Protein AF-0000000084599182 (afdb_homodimer)

Foldseek 3Di:
DDDDWDKDKDDDDPQQGWIWMDTVPDTWIEHDCVVLVHPNGIYYPQVVLLVVLQVLLQVLLVVVCVVVVFDWPDKDKDKDWDWDADPNDIAGAEMEIEMETEGADPVCQVVSVVSSVVSLVPGPSSVVCPPRYYYHYHYHYHYDD/DDDDWDKDKDDDDPQQGWIWMDTVPDTWIEHDCVVLVHPNGIYYPQVVLLVVLQVLLQVLLVVVCVVVVFDWPDKDKDKDWDWDADPNDIAGAEMEIEMETEGADPVCQVVSVVSSVVSLVPGPSSVVCPPRYHYHYHYHYHYDD

Nearest PDB structures (foldseek):
  2onf-assembly1_B  TM=8.767E-01  e=3.712E-13  Thermoplasma acidophilum
  6mjn-assembly2_C  TM=8.641E-01  e=4.306E-11  Legionella pneumophila
  1ukk-assembly1_B  TM=8.106E-01  e=8.049E-11  Thermus thermophilus HB8
  9jxc-assembly2_C  TM=7.868E-01  e=5.957E-10  Acinetobacter baumannii
  3lus-assembly1_A  TM=7.549E-01  e=4.408E-09  Vibrio cholerae O1 biovar El Tor str. N16961

Organism: NCBI:txid1246626

Secondary structure (DSSP, 8-state):
-EEEEEEEEE--S-TT--EEEEETTEEEEE---GGGTS---SB-HHHHHHHHHHHHHHHHHHHHHHHTT--EEEEEEEEEEEEEEETTEEEEEEEEEEEEEEES-GGGHHHHHHHHHHHHHHSHHHHHHTTTSEEEE--EEEE--/-EEEEEEEEE--S-TT--EEEEETTEEEEE---GGGTS---SB-HHHHHHHHHHHHHHHHHHHHHHHTT--EEEEEEEEEEEEEEETTEEEEEEEEEEEEEEES-GGGHHHHHHHHHHHHHHSHHHHHHTTTSEEEE--EEEE--

Radius of gyration: 19.54 Å; Cα contacts (8 Å, |Δi|>4): 743; chains: 2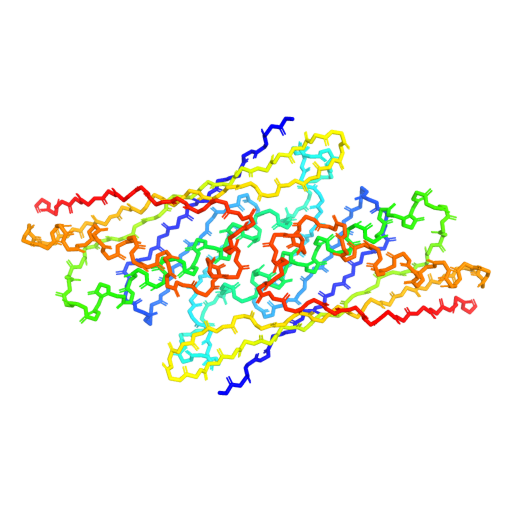; bounding box: 38×66×45 Å

Structure (mmCIF, N/CA/C/O backbone):
data_AF-0000000084599182-model_v1
#
loop_
_entity.id
_entity.type
_entity.pdbx_description
1 polymer 'Peroxiredoxin, osmotically inducible protein C'
#
loop_
_atom_site.group_PDB
_atom_site.id
_atom_site.type_symbol
_atom_site.label_atom_id
_atom_site.label_alt_id
_atom_site.label_comp_id
_atom_site.label_asym_id
_atom_site.label_entity_id
_atom_site.label_seq_id
_atom_site.pdbx_PDB_ins_code
_atom_site.Cartn_x
_atom_site.Cartn_y
_atom_site.Cartn_z
_atom_site.occupancy
_atom_site.B_iso_or_equiv
_atom_site.auth_seq_id
_atom_site.auth_comp_id
_atom_site.auth_asym_id
_atom_site.auth_atom_id
_atom_site.pdbx_PDB_model_num
ATOM 1 N N . MET A 1 1 ? 16.328 10.641 -10.844 1 93.94 1 MET A N 1
ATOM 2 C CA . MET A 1 1 ? 16.922 9.383 -10.422 1 93.94 1 MET A CA 1
ATOM 3 C C . MET A 1 1 ? 15.859 8.359 -10.062 1 93.94 1 MET A C 1
ATOM 5 O O . MET A 1 1 ? 14.797 8.719 -9.547 1 93.94 1 MET A O 1
ATOM 9 N N . VAL A 1 2 ? 16.188 7.078 -10.383 1 97.25 2 VAL A N 1
ATOM 10 C CA . VAL A 1 2 ? 15.234 6.016 -10.094 1 97.25 2 VAL A CA 1
ATOM 11 C C . VAL A 1 2 ? 15.711 5.203 -8.891 1 97.25 2 VAL A C 1
ATOM 13 O O . VAL A 1 2 ? 16.859 4.746 -8.852 1 97.25 2 VAL A O 1
ATOM 16 N N . HIS A 1 3 ? 14.844 5.078 -7.906 1 97.94 3 HIS A N 1
ATOM 17 C CA . HIS A 1 3 ? 15.109 4.254 -6.734 1 97.94 3 HIS A CA 1
ATOM 18 C C . HIS A 1 3 ? 14.383 2.914 -6.828 1 97.94 3 HIS A C 1
ATOM 20 O O . HIS A 1 3 ? 13.25 2.848 -7.309 1 97.94 3 HIS A O 1
ATOM 26 N N . HIS A 1 4 ? 15.086 1.891 -6.316 1 98.31 4 HIS A N 1
ATOM 27 C CA . HIS A 1 4 ? 14.547 0.538 -6.406 1 98.31 4 HIS A CA 1
ATOM 28 C C . HIS A 1 4 ? 14.266 -0.032 -5.02 1 98.31 4 HIS A C 1
ATOM 30 O O . HIS A 1 4 ? 15.047 0.17 -4.086 1 98.31 4 HIS A O 1
ATOM 36 N N . PHE A 1 5 ? 13.195 -0.676 -4.91 1 98.38 5 PHE A N 1
ATOM 37 C CA . PHE A 1 5 ? 12.828 -1.467 -3.74 1 98.38 5 PHE A CA 1
ATOM 38 C C . PHE A 1 5 ? 12.562 -2.916 -4.129 1 98.38 5 PHE A C 1
ATOM 40 O O . PHE A 1 5 ? 11.977 -3.186 -5.18 1 98.38 5 PHE A O 1
ATOM 47 N N . TYR A 1 6 ? 12.938 -3.795 -3.23 1 98.75 6 TYR A N 1
ATOM 48 C CA . TYR A 1 6 ? 12.82 -5.215 -3.541 1 98.75 6 TYR A CA 1
ATOM 49 C C . TYR A 1 6 ? 12.062 -5.953 -2.439 1 98.75 6 TYR A C 1
ATOM 51 O O . TYR A 1 6 ? 12.148 -5.582 -1.267 1 98.75 6 TYR A O 1
ATOM 59 N N . LEU A 1 7 ? 11.352 -6.973 -2.896 1 98.88 7 LEU A N 1
ATOM 60 C CA . LEU A 1 7 ? 10.586 -7.789 -1.966 1 98.88 7 LEU A CA 1
ATOM 61 C C . LEU A 1 7 ? 10.695 -9.266 -2.324 1 98.88 7 LEU A C 1
ATOM 63 O O . LEU A 1 7 ? 10.664 -9.633 -3.502 1 98.88 7 LEU A O 1
ATOM 67 N N . GLU A 1 8 ? 10.82 -10.086 -1.272 1 98.88 8 GLU A N 1
ATOM 68 C CA . GLU A 1 8 ? 10.719 -11.539 -1.396 1 98.88 8 GLU A CA 1
ATOM 69 C C . GLU A 1 8 ? 9.5 -12.078 -0.65 1 98.88 8 GLU A C 1
ATOM 71 O O . GLU A 1 8 ? 9.141 -11.562 0.41 1 98.88 8 GLU A O 1
ATOM 76 N N . CYS A 1 9 ? 8.977 -13.102 -1.246 1 98.81 9 CYS A N 1
ATOM 77 C CA . CYS A 1 9 ? 7.777 -13.695 -0.662 1 98.81 9 CYS A CA 1
ATOM 78 C C . CYS A 1 9 ? 7.734 -15.195 -0.906 1 98.81 9 CYS A C 1
ATOM 80 O O . CYS A 1 9 ? 8.211 -15.68 -1.936 1 98.81 9 CYS A O 1
ATOM 82 N N . SER A 1 10 ? 7.203 -15.883 0.064 1 98.69 10 SER A N 1
ATOM 83 C CA . SER A 1 10 ? 6.871 -17.297 -0.097 1 98.69 10 SER A CA 1
ATOM 84 C C . SER A 1 10 ? 5.406 -17.562 0.242 1 98.69 10 SER A C 1
ATOM 86 O O . SER A 1 10 ? 4.875 -17 1.203 1 98.69 10 SER A O 1
ATOM 88 N N . TRP A 1 11 ? 4.793 -18.391 -0.532 1 97.62 11 TRP A N 1
ATOM 89 C CA . TRP A 1 11 ? 3.387 -18.75 -0.39 1 97.62 11 TRP A CA 1
ATOM 90 C C . TRP A 1 11 ? 3.127 -20.141 -0.961 1 97.62 11 TRP A C 1
ATOM 92 O O . TRP A 1 11 ? 2.758 -20.281 -2.129 1 97.62 11 TRP A O 1
ATOM 102 N N . ASN A 1 12 ? 3.035 -21.094 -0.238 1 90.88 12 ASN A N 1
ATOM 103 C CA . ASN A 1 12 ? 3.02 -22.438 -0.8 1 90.88 12 ASN A CA 1
ATOM 104 C C . ASN A 1 12 ? 1.615 -23.031 -0.791 1 90.88 12 ASN A C 1
ATOM 106 O O . ASN A 1 12 ? 1.362 -24.047 -1.441 1 90.88 12 ASN A O 1
ATOM 110 N N . GLY A 1 13 ? 0.734 -22.359 -0.153 1 93.88 13 GLY A N 1
ATOM 111 C CA . GLY A 1 13 ? -0.612 -22.906 -0.101 1 93.88 13 GLY A CA 1
ATOM 112 C C . GLY A 1 13 ? -1.562 -22.25 -1.081 1 93.88 13 GLY A C 1
ATOM 113 O O . GLY A 1 13 ? -1.128 -21.641 -2.061 1 93.88 13 GLY A O 1
ATOM 114 N N . GLY A 1 14 ? -2.861 -22.562 -1.011 1 95.75 14 GLY A N 1
ATOM 115 C CA . GLY A 1 14 ? -3.918 -21.938 -1.801 1 95.75 14 GLY A CA 1
ATOM 116 C C . GLY A 1 14 ? -4.395 -20.625 -1.231 1 95.75 14 GLY A C 1
ATOM 117 O O . GLY A 1 14 ? -3.621 -19.891 -0.601 1 95.75 14 GLY A O 1
ATOM 118 N N . ARG A 1 15 ? -5.562 -20.312 -1.52 1 95.44 15 ARG A N 1
ATOM 119 C CA . ARG A 1 15 ? -6.164 -19.047 -1.124 1 95.44 15 ARG A CA 1
ATOM 120 C C . ARG A 1 15 ? -6.105 -18.859 0.388 1 95.44 15 ARG A C 1
ATOM 122 O O . ARG A 1 15 ? -5.695 -17.797 0.873 1 95.44 15 ARG A O 1
ATOM 129 N N . ASN A 1 16 ? -6.461 -19.953 1.122 1 96.38 16 ASN A N 1
ATOM 130 C CA . ASN A 1 16 ? -6.621 -19.844 2.568 1 96.38 16 ASN A CA 1
ATOM 131 C C . ASN A 1 16 ? -5.355 -20.281 3.307 1 96.38 16 ASN A C 1
ATOM 133 O O . ASN A 1 16 ? -5.434 -20.984 4.312 1 96.38 16 ASN A O 1
ATOM 137 N N . SER A 1 17 ? -4.25 -19.875 2.828 1 97.5 17 SER A N 1
ATOM 138 C CA . SER A 1 17 ? -2.951 -20.156 3.434 1 97.5 17 SER A CA 1
ATOM 139 C C . SER A 1 17 ? -2.312 -18.891 4 1 97.5 17 SER A C 1
ATOM 141 O O . SER A 1 17 ? -2.992 -17.891 4.199 1 97.5 17 SER A O 1
ATOM 143 N N . THR A 1 18 ? -1.071 -19.125 4.457 1 98.19 18 THR A N 1
ATOM 144 C CA . THR A 1 18 ? -0.237 -18.016 4.918 1 98.19 18 THR A CA 1
ATOM 145 C C . THR A 1 18 ? 1.071 -17.969 4.133 1 98.19 18 THR A C 1
ATOM 147 O O . THR A 1 18 ? 1.46 -18.953 3.496 1 98.19 18 THR A O 1
ATOM 150 N N . GLY A 1 19 ? 1.62 -16.859 4.066 1 98.38 19 GLY A N 1
ATOM 151 C CA . GLY A 1 19 ? 2.939 -16.641 3.498 1 98.38 19 GLY A CA 1
ATOM 152 C C . GLY A 1 19 ? 3.785 -15.672 4.309 1 98.38 19 GLY A C 1
ATOM 153 O O . GLY A 1 19 ? 3.41 -15.297 5.422 1 98.38 19 GLY A O 1
ATOM 154 N N . VAL A 1 20 ? 4.949 -15.398 3.783 1 98.69 20 VAL A N 1
ATOM 155 C CA . VAL A 1 20 ? 5.836 -14.438 4.426 1 98.69 20 VAL A CA 1
ATOM 156 C C . VAL A 1 20 ? 6.402 -13.484 3.377 1 98.69 20 VAL A C 1
ATOM 158 O O . VAL A 1 20 ? 6.707 -13.891 2.254 1 98.69 20 VAL A O 1
ATOM 161 N N . ILE A 1 21 ? 6.492 -12.258 3.779 1 98.69 21 ILE A N 1
ATOM 162 C CA . ILE A 1 21 ? 7.16 -11.297 2.908 1 98.69 21 ILE A CA 1
ATOM 163 C C . ILE A 1 21 ? 8.297 -10.617 3.666 1 98.69 21 ILE A C 1
ATOM 165 O O . ILE A 1 21 ? 8.273 -10.531 4.895 1 98.69 21 ILE A O 1
ATOM 169 N N . LYS A 1 22 ? 9.266 -10.211 2.92 1 98.62 22 LYS A N 1
ATOM 170 C CA . LYS A 1 22 ? 10.375 -9.398 3.398 1 98.62 22 LYS A CA 1
ATOM 171 C C . LYS A 1 22 ? 10.719 -8.289 2.404 1 98.62 22 LYS A C 1
ATOM 173 O O . LYS A 1 22 ? 10.969 -8.555 1.229 1 98.62 22 LYS A O 1
ATOM 178 N N . THR A 1 23 ? 10.664 -7.098 2.855 1 98 23 THR A N 1
ATOM 179 C CA . THR A 1 23 ? 11.062 -5.922 2.09 1 98 23 THR A CA 1
ATOM 180 C C . THR A 1 23 ? 11.594 -4.828 3.016 1 98 23 THR A C 1
ATOM 182 O O . THR A 1 23 ? 10.836 -4.238 3.785 1 98 23 THR A O 1
ATOM 185 N N . GLY A 1 24 ? 12.859 -4.574 2.93 1 95.62 24 GLY A N 1
ATOM 186 C CA . GLY A 1 24 ? 13.469 -3.643 3.863 1 95.62 24 GLY A CA 1
ATOM 187 C C . GLY A 1 24 ? 13.188 -3.98 5.316 1 95.62 24 GLY A C 1
ATOM 188 O O . GLY A 1 24 ? 13.469 -5.094 5.766 1 95.62 24 GLY A O 1
ATOM 189 N N . ALA A 1 25 ? 12.523 -3.092 5.996 1 94.31 25 ALA A N 1
ATOM 190 C CA . ALA A 1 25 ? 12.25 -3.268 7.422 1 94.31 25 ALA A CA 1
ATOM 191 C C . ALA A 1 25 ? 10.906 -3.953 7.641 1 94.31 25 ALA A C 1
ATOM 193 O O . ALA A 1 25 ? 10.531 -4.25 8.781 1 94.31 25 ALA A O 1
ATOM 194 N N . LEU A 1 26 ? 10.227 -4.207 6.605 1 96.12 26 LEU A N 1
ATOM 195 C CA . LEU A 1 26 ? 8.93 -4.867 6.695 1 96.12 26 LEU A CA 1
ATOM 196 C C . LEU A 1 26 ? 9.07 -6.371 6.465 1 96.12 26 LEU A C 1
ATOM 198 O O . LEU A 1 26 ? 9.312 -6.812 5.34 1 96.12 26 LEU A O 1
ATOM 202 N N . GLU A 1 27 ? 9.023 -7.129 7.504 1 97.06 27 GLU A N 1
ATOM 203 C CA . GLU A 1 27 ? 8.977 -8.586 7.508 1 97.06 27 GLU A CA 1
ATOM 204 C C . GLU A 1 27 ? 7.742 -9.102 8.242 1 97.06 27 GLU A C 1
ATOM 206 O O . GLU A 1 27 ? 7.523 -8.758 9.406 1 97.06 27 GLU A O 1
ATOM 211 N N . SER A 1 28 ? 6.969 -9.883 7.586 1 97.69 28 SER A N 1
ATOM 212 C CA . SER A 1 28 ? 5.703 -10.234 8.219 1 97.69 28 SER A CA 1
ATOM 213 C C . SER A 1 28 ? 5.113 -11.508 7.617 1 97.69 28 SER A C 1
ATOM 215 O O . SER A 1 28 ? 5.332 -11.797 6.441 1 97.69 28 SER A O 1
ATOM 217 N N . THR A 1 29 ? 4.418 -12.211 8.477 1 98.5 29 THR A N 1
ATOM 218 C CA . THR A 1 29 ? 3.441 -13.164 7.973 1 98.5 29 THR A CA 1
ATOM 219 C C . THR A 1 29 ? 2.289 -12.453 7.277 1 98.5 29 THR A C 1
ATOM 221 O O . THR A 1 29 ? 1.861 -11.383 7.715 1 98.5 29 THR A O 1
ATOM 224 N N . ILE A 1 30 ? 1.786 -13.062 6.207 1 98.5 30 ILE A N 1
ATOM 225 C CA . ILE A 1 30 ? 0.681 -12.453 5.473 1 98.5 30 ILE A CA 1
ATOM 226 C C . ILE A 1 30 ? -0.409 -13.5 5.23 1 98.5 30 ILE A C 1
ATOM 228 O O . ILE A 1 30 ? -0.121 -14.688 5.113 1 98.5 30 ILE A O 1
ATOM 232 N N . SER A 1 31 ? -1.606 -13.047 5.113 1 98.5 31 SER A N 1
ATOM 233 C CA . SER A 1 31 ? -2.766 -13.859 4.758 1 98.5 31 SER A CA 1
ATOM 234 C C . SER A 1 31 ? -3.953 -12.984 4.367 1 98.5 31 SER A C 1
ATOM 236 O O . SER A 1 31 ? -3.904 -11.766 4.512 1 98.5 31 SER A O 1
ATOM 238 N N . ILE A 1 32 ? -4.996 -13.602 3.891 1 97.81 32 ILE A N 1
ATOM 239 C CA . ILE A 1 32 ? -6.273 -12.93 3.697 1 97.81 32 ILE A CA 1
ATOM 240 C C . ILE A 1 32 ? -6.891 -12.594 5.051 1 97.81 32 ILE A C 1
ATOM 242 O O . ILE A 1 32 ? -6.887 -13.43 5.965 1 97.81 32 ILE A O 1
ATOM 246 N N . PRO A 1 33 ? -7.348 -11.367 5.191 1 96.75 33 PRO A N 1
ATOM 247 C CA . PRO A 1 33 ? -7.902 -11.008 6.5 1 96.75 33 PRO A CA 1
ATOM 248 C C . PRO A 1 33 ? -9.141 -11.828 6.859 1 96.75 33 PRO A C 1
ATOM 250 O O . PRO A 1 33 ? -9.883 -12.25 5.969 1 96.75 33 PRO A O 1
ATOM 253 N N . ARG A 1 34 ? -9.422 -11.938 8.133 1 95.62 34 ARG A N 1
ATOM 254 C CA . ARG A 1 34 ? -10.57 -12.695 8.625 1 95.62 34 ARG A CA 1
ATOM 255 C C . ARG A 1 34 ? -11.875 -12.117 8.094 1 95.62 34 ARG A C 1
ATOM 257 O O . ARG A 1 34 ? -12.797 -12.867 7.746 1 95.62 34 ARG A O 1
ATOM 264 N N . GLU A 1 35 ? -11.938 -10.812 8.039 1 91.06 35 GLU A N 1
ATOM 265 C CA . GLU A 1 35 ? -13.117 -10.102 7.547 1 91.06 35 GLU A CA 1
ATOM 266 C C . GLU A 1 35 ? -13.469 -10.531 6.125 1 91.06 35 GLU A C 1
ATOM 268 O O . GLU A 1 35 ? -14.617 -10.406 5.699 1 91.06 35 GLU A O 1
ATOM 273 N N . MET A 1 36 ? -12.508 -11.039 5.445 1 94.12 36 MET A N 1
ATOM 274 C CA . MET A 1 36 ? -12.695 -11.43 4.051 1 94.12 36 MET A CA 1
ATOM 275 C C . MET A 1 36 ? -12.555 -12.938 3.887 1 94.12 36 MET A C 1
ATOM 277 O O . MET A 1 36 ? -12.094 -13.414 2.85 1 94.12 36 MET A O 1
ATOM 281 N N . ASN A 1 37 ? -12.773 -13.602 4.945 1 93.88 37 ASN A N 1
ATOM 282 C CA . ASN A 1 37 ? -12.891 -15.055 5.016 1 93.88 37 ASN A CA 1
ATOM 283 C C . ASN A 1 37 ? -11.531 -15.734 4.816 1 93.88 37 ASN A C 1
ATOM 285 O O . ASN A 1 37 ? -11.445 -16.781 4.176 1 93.88 37 ASN A O 1
ATOM 289 N N . GLY A 1 38 ? -10.5 -15.078 5.293 1 95.88 38 GLY A N 1
ATOM 290 C CA . GLY A 1 38 ? -9.18 -15.688 5.301 1 95.88 38 GLY A CA 1
ATOM 291 C C . GLY A 1 38 ? -8.711 -16.078 6.691 1 95.88 38 GLY A C 1
ATOM 292 O O . GLY A 1 38 ? -9.438 -15.898 7.668 1 95.88 38 GLY A O 1
ATOM 293 N N . PRO A 1 39 ? -7.469 -16.625 6.809 1 96.94 39 PRO A N 1
ATOM 294 C CA . PRO A 1 39 ? -6.906 -17.047 8.094 1 96.94 39 PRO A CA 1
ATOM 295 C C . PRO A 1 39 ? -6.703 -15.891 9.062 1 96.94 39 PRO A C 1
ATOM 297 O O . PRO A 1 39 ? -6.738 -16.094 10.281 1 96.94 39 PRO A O 1
ATOM 300 N N . GLY A 1 40 ? -6.418 -14.742 8.594 1 97.12 40 GLY A N 1
ATOM 301 C CA . GLY A 1 40 ? -6.25 -13.57 9.438 1 97.12 40 GLY A CA 1
ATOM 302 C C . GLY A 1 40 ? -4.926 -13.555 10.18 1 97.12 40 GLY A C 1
ATOM 303 O O . GLY A 1 40 ? -4.77 -12.836 11.164 1 97.12 40 GLY A O 1
ATOM 304 N N . GLN A 1 41 ? -3.998 -14.383 9.719 1 97.31 41 GLN A N 1
ATOM 305 C CA . GLN A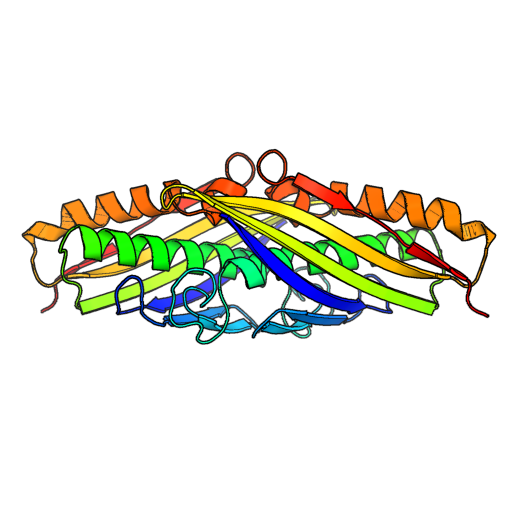 1 41 ? -2.676 -14.398 10.336 1 97.31 41 GLN A CA 1
ATOM 306 C C . GLN A 1 41 ? -1.764 -13.344 9.711 1 97.31 41 GLN A C 1
ATOM 308 O O . GLN A 1 41 ? -1.648 -13.266 8.484 1 97.31 41 GLN A O 1
ATOM 313 N N . GLY A 1 42 ? -1.115 -12.57 10.578 1 97.69 42 GLY A N 1
ATOM 314 C CA . GLY A 1 42 ? -0.218 -11.539 10.086 1 97.69 42 GLY A CA 1
ATOM 315 C C . GLY A 1 42 ? -0.944 -10.367 9.453 1 97.69 42 GLY A C 1
ATOM 316 O O . GLY A 1 42 ? -2.082 -10.062 9.812 1 97.69 42 GLY A O 1
ATOM 317 N N . THR A 1 43 ? -0.267 -9.641 8.617 1 98.25 43 THR A N 1
ATOM 318 C CA . THR A 1 43 ? -0.87 -8.508 7.93 1 98.25 43 THR A CA 1
ATOM 319 C C . THR A 1 43 ? -1.413 -8.922 6.566 1 98.25 43 THR A C 1
ATOM 321 O O . THR A 1 43 ? -1.453 -10.109 6.246 1 98.25 43 THR A O 1
ATOM 324 N N . ASN A 1 44 ? -1.916 -8 5.82 1 98.44 44 ASN A N 1
ATOM 325 C CA . ASN A 1 44 ? -2.586 -8.266 4.551 1 98.44 44 ASN A CA 1
ATOM 326 C C . ASN A 1 44 ? -2.482 -7.074 3.602 1 98.44 44 ASN A C 1
ATOM 328 O O . ASN A 1 44 ? -1.996 -6.008 3.988 1 98.44 44 ASN A O 1
ATOM 332 N N . PRO A 1 45 ? -2.865 -7.258 2.336 1 98.56 45 PRO A N 1
ATOM 333 C CA . PRO A 1 45 ? -2.713 -6.191 1.341 1 98.56 45 PRO A CA 1
ATOM 334 C C . PRO A 1 45 ? -3.453 -4.914 1.729 1 98.56 45 PRO A C 1
ATOM 336 O O . PRO A 1 45 ? -2.967 -3.811 1.463 1 98.56 45 PRO A O 1
ATOM 339 N N . ASP A 1 46 ? -4.633 -4.988 2.338 1 98.62 46 ASP A N 1
ATOM 340 C CA . ASP A 1 46 ? -5.469 -3.844 2.678 1 98.62 46 ASP A CA 1
ATOM 341 C C . ASP A 1 46 ? -4.793 -2.959 3.723 1 98.62 46 ASP A C 1
ATOM 343 O O . ASP A 1 46 ?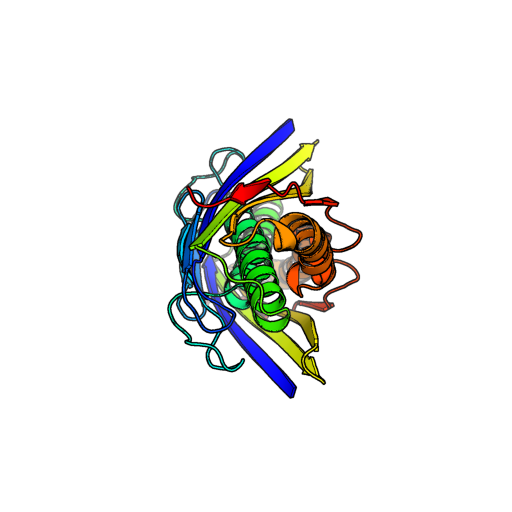 -4.699 -1.742 3.547 1 98.62 46 ASP A O 1
ATOM 347 N N . GLU A 1 47 ? -4.293 -3.643 4.742 1 98.62 47 GLU A N 1
ATOM 348 C CA . GLU A 1 47 ? -3.561 -2.938 5.789 1 98.62 47 GLU A CA 1
ATOM 349 C C . GLU A 1 47 ? -2.316 -2.256 5.227 1 98.62 47 GLU A C 1
ATOM 351 O O . GLU A 1 47 ? -2.027 -1.106 5.566 1 98.62 47 GLU A O 1
ATOM 356 N N . MET A 1 48 ? -1.643 -2.932 4.344 1 98.81 48 MET A N 1
ATOM 357 C CA . MET A 1 48 ? -0.387 -2.396 3.824 1 98.81 48 MET A CA 1
ATOM 358 C C . MET A 1 48 ? -0.644 -1.233 2.873 1 98.81 48 MET A C 1
ATOM 360 O O . MET A 1 48 ? 0.094 -0.247 2.877 1 98.81 48 MET A O 1
ATOM 364 N N . LEU A 1 49 ? -1.699 -1.299 2.023 1 98.88 49 LEU A N 1
ATOM 365 C CA . LEU A 1 49 ? -2.01 -0.165 1.161 1 98.88 49 LEU A CA 1
ATOM 366 C C . LEU A 1 49 ? -2.457 1.038 1.984 1 98.88 49 LEU A C 1
ATOM 368 O O . LEU A 1 49 ? -2.037 2.166 1.721 1 98.88 49 LEU A O 1
ATOM 372 N N . LEU A 1 50 ? -3.326 0.783 2.982 1 98.88 50 LEU A N 1
ATOM 373 C CA . LEU A 1 50 ? -3.734 1.856 3.883 1 98.88 50 LEU A CA 1
ATOM 374 C C . LEU A 1 50 ? -2.527 2.459 4.594 1 98.88 50 LEU A C 1
ATOM 376 O O . LEU A 1 50 ? -2.424 3.682 4.723 1 98.88 50 LEU A O 1
ATOM 380 N N . GLY A 1 51 ? -1.613 1.621 5.043 1 98.81 51 GLY A N 1
ATOM 381 C CA . GLY A 1 51 ? -0.381 2.088 5.656 1 98.81 51 GLY A CA 1
ATOM 382 C C . GLY A 1 51 ? 0.452 2.961 4.738 1 98.81 51 GLY A C 1
ATOM 383 O O . GLY A 1 51 ? 0.963 4 5.156 1 98.81 51 GLY A O 1
ATOM 384 N N . ALA A 1 52 ? 0.607 2.5 3.52 1 98.88 52 ALA A N 1
ATOM 385 C CA . ALA A 1 52 ? 1.366 3.26 2.531 1 98.88 52 ALA A CA 1
ATOM 386 C C . ALA A 1 52 ? 0.751 4.641 2.309 1 98.88 52 ALA A C 1
ATOM 388 O O . ALA A 1 52 ? 1.453 5.652 2.35 1 98.88 52 ALA A O 1
ATOM 389 N N . ALA A 1 53 ? -0.578 4.684 2.152 1 98.88 53 ALA A N 1
ATOM 390 C CA . ALA A 1 53 ? -1.29 5.93 1.866 1 98.88 53 ALA A CA 1
ATOM 391 C C . ALA A 1 53 ? -1.214 6.887 3.049 1 98.88 53 ALA A C 1
ATOM 393 O O . ALA A 1 53 ? -0.931 8.078 2.875 1 98.88 53 ALA A O 1
ATOM 394 N N . ALA A 1 54 ? -1.441 6.363 4.207 1 98.88 54 ALA A N 1
ATOM 395 C CA . ALA A 1 54 ? -1.438 7.188 5.414 1 98.88 54 ALA A CA 1
ATOM 396 C C . ALA A 1 54 ? -0.05 7.762 5.68 1 98.88 54 ALA A C 1
ATOM 398 O O . ALA A 1 54 ? 0.089 8.953 5.984 1 98.88 54 ALA A O 1
ATOM 399 N N . THR A 1 55 ? 0.947 6.945 5.574 1 98.75 55 THR A N 1
ATOM 400 C CA . THR A 1 55 ? 2.318 7.371 5.828 1 98.75 55 THR A CA 1
ATOM 401 C C . THR A 1 55 ? 2.758 8.422 4.809 1 98.75 55 THR A C 1
ATOM 403 O O . THR A 1 55 ? 3.377 9.422 5.168 1 98.75 55 THR A O 1
ATOM 406 N N . CYS A 1 56 ? 2.467 8.141 3.586 1 98.69 56 CYS A N 1
ATOM 407 C CA . CYS A 1 56 ? 2.814 9.102 2.543 1 98.69 56 CYS A CA 1
ATOM 408 C C . CYS A 1 56 ? 2.145 10.445 2.793 1 98.69 56 CYS A C 1
ATOM 410 O O . CYS A 1 56 ? 2.783 11.492 2.672 1 98.69 56 CYS A O 1
ATOM 412 N N . PHE A 1 57 ? 0.873 10.414 3.129 1 98.81 57 PHE A N 1
ATOM 413 C CA . PHE A 1 57 ? 0.095 11.617 3.398 1 98.81 57 PHE A CA 1
ATOM 414 C C . PHE A 1 57 ? 0.688 12.391 4.57 1 98.81 57 PHE A C 1
ATOM 416 O O . PHE A 1 57 ? 0.955 13.594 4.453 1 98.81 57 PHE A O 1
ATOM 423 N N . VAL A 1 58 ? 0.951 11.727 5.664 1 98.81 58 VAL A N 1
ATOM 424 C CA . VAL A 1 58 ? 1.344 12.43 6.883 1 98.81 58 VAL A CA 1
ATOM 425 C C . VAL A 1 58 ? 2.734 13.031 6.707 1 98.81 58 VAL A C 1
ATOM 427 O O . VAL A 1 58 ? 3.004 14.141 7.184 1 98.81 58 VAL A O 1
ATOM 430 N N . ILE A 1 59 ? 3.596 12.336 6.008 1 98.5 59 ILE A N 1
ATOM 431 C CA . ILE A 1 59 ? 4.934 12.852 5.738 1 98.5 59 ILE A CA 1
ATOM 432 C C . ILE A 1 59 ? 4.844 14.094 4.855 1 98.5 59 ILE A C 1
ATOM 434 O O . ILE A 1 59 ? 5.484 15.102 5.133 1 98.5 59 ILE A O 1
ATOM 438 N N . THR A 1 60 ? 4.062 13.984 3.785 1 98.25 60 THR A N 1
ATOM 439 C CA . THR A 1 60 ? 3.898 15.109 2.869 1 98.25 60 THR A CA 1
ATOM 440 C C . THR A 1 60 ? 3.305 16.312 3.592 1 98.25 60 THR A C 1
ATOM 442 O O . THR A 1 60 ? 3.779 17.438 3.43 1 98.25 60 THR A O 1
ATOM 445 N N . TYR A 1 61 ? 2.289 16.031 4.406 1 98.69 61 TYR A N 1
ATOM 446 C CA . TYR A 1 61 ? 1.646 17.094 5.172 1 98.69 61 TYR A CA 1
ATOM 447 C C . TYR A 1 61 ? 2.639 17.766 6.113 1 98.69 61 TYR A C 1
ATOM 449 O O . TYR A 1 61 ? 2.777 18.984 6.113 1 98.69 61 TYR A O 1
ATOM 457 N N . ALA A 1 62 ? 3.387 16.984 6.832 1 98.38 62 ALA A N 1
ATOM 458 C CA . ALA A 1 62 ? 4.379 17.5 7.773 1 98.38 62 ALA A CA 1
ATOM 459 C C . ALA A 1 62 ? 5.445 18.312 7.051 1 98.38 62 ALA A C 1
ATOM 461 O O . ALA A 1 62 ? 5.844 19.391 7.523 1 98.38 62 ALA A O 1
ATOM 462 N N . ALA A 1 63 ? 5.871 17.828 5.965 1 97.56 63 ALA A N 1
ATOM 463 C CA . ALA A 1 63 ? 6.898 18.516 5.18 1 97.56 63 ALA A CA 1
ATOM 464 C C . ALA A 1 63 ? 6.395 19.859 4.68 1 97.56 63 ALA A C 1
ATOM 466 O O . ALA A 1 63 ? 7.129 20.859 4.699 1 97.56 63 ALA A O 1
ATOM 467 N N . MET A 1 64 ? 5.199 19.906 4.203 1 98.19 64 MET A N 1
ATOM 468 C CA . MET A 1 64 ? 4.637 21.141 3.656 1 98.19 64 MET A CA 1
ATOM 469 C C . MET A 1 64 ? 4.406 22.172 4.758 1 98.19 64 MET A C 1
ATOM 471 O O . MET A 1 64 ? 4.633 23.359 4.555 1 98.19 64 MET A O 1
ATOM 475 N N . LEU A 1 65 ? 3.934 21.719 5.914 1 98.25 65 LEU A N 1
ATOM 476 C CA . LEU A 1 65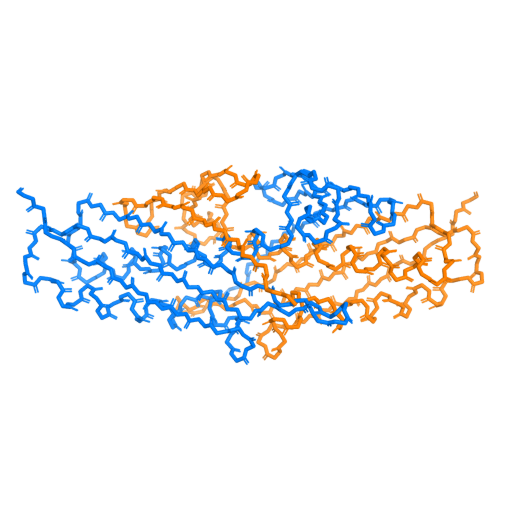 ? 3.807 22.625 7.051 1 98.25 65 LEU A CA 1
ATOM 477 C C . LEU A 1 65 ? 5.16 23.219 7.422 1 98.25 65 LEU A C 1
ATOM 479 O O . LEU A 1 65 ? 5.262 24.422 7.652 1 98.25 65 LEU A O 1
ATOM 483 N N . GLU A 1 66 ? 6.141 22.391 7.441 1 97.62 66 GLU A N 1
ATOM 484 C CA . GLU A 1 66 ? 7.496 22.828 7.758 1 97.62 66 GLU A CA 1
ATOM 485 C C . GLU A 1 66 ? 7.984 23.875 6.754 1 97.62 66 GLU A C 1
ATOM 487 O O . GLU A 1 66 ? 8.531 24.906 7.141 1 97.62 66 GLU A O 1
ATOM 492 N N . ARG A 1 67 ? 7.801 23.594 5.543 1 97.12 67 ARG A N 1
ATOM 493 C CA . ARG A 1 67 ? 8.227 24.5 4.48 1 97.12 67 ARG A CA 1
ATOM 494 C C . ARG A 1 67 ? 7.496 25.844 4.57 1 97.12 67 ARG A C 1
ATOM 496 O O . ARG A 1 67 ? 8.062 26.891 4.246 1 97.12 67 ARG A O 1
ATOM 503 N N . ALA A 1 68 ? 6.273 25.797 5.023 1 97.56 68 ALA A N 1
ATOM 504 C CA . ALA A 1 68 ? 5.438 26.984 5.152 1 97.56 68 ALA A CA 1
ATOM 505 C C . ALA A 1 68 ? 5.715 27.703 6.465 1 97.56 68 ALA A C 1
ATOM 507 O O . ALA A 1 68 ? 5.074 28.719 6.773 1 97.56 68 ALA A O 1
ATOM 508 N N . ASN A 1 69 ? 6.617 27.141 7.285 1 97.38 69 ASN A N 1
ATOM 509 C CA . ASN A 1 69 ? 6.98 27.703 8.586 1 97.38 69 ASN A CA 1
ATOM 510 C C . ASN A 1 69 ? 5.781 27.75 9.531 1 97.38 69 ASN A C 1
ATOM 512 O O . ASN A 1 69 ? 5.574 28.734 10.234 1 97.38 69 ASN A O 1
ATOM 516 N N . ILE A 1 70 ? 4.98 26.781 9.383 1 97.38 70 ILE A N 1
ATOM 517 C CA . ILE A 1 70 ? 3.877 26.609 10.328 1 97.38 70 ILE A CA 1
ATOM 518 C C . ILE A 1 70 ? 4.305 25.703 11.469 1 97.38 70 ILE A C 1
ATOM 520 O O . ILE A 1 70 ? 4.555 24.516 11.266 1 97.38 70 ILE A O 1
ATOM 524 N N . GLU A 1 71 ? 4.383 26.234 12.68 1 94.75 71 GLU A N 1
ATOM 525 C CA . GLU A 1 71 ? 4.844 25.484 13.844 1 94.75 71 GLU A CA 1
ATOM 526 C C . GLU A 1 71 ? 3.709 24.672 14.469 1 94.75 71 GLU A C 1
ATOM 528 O O . GLU A 1 71 ? 2.67 25.234 14.828 1 94.75 71 GLU A O 1
ATOM 533 N N . LYS A 1 72 ? 3.934 23.375 14.578 1 95.25 72 LYS A N 1
ATOM 534 C CA . LYS A 1 72 ? 2.934 22.516 15.195 1 95.25 72 LYS A CA 1
ATOM 535 C C . LYS A 1 72 ? 3.469 21.891 16.484 1 95.25 72 LYS A C 1
ATOM 537 O O . LYS A 1 72 ? 4.668 21.641 16.609 1 95.25 72 LYS A O 1
ATOM 542 N N . VAL A 1 73 ? 2.533 21.688 17.375 1 96 73 VAL A N 1
ATOM 543 C CA . VAL A 1 73 ? 2.818 21.031 18.641 1 96 73 VAL A CA 1
ATOM 544 C C . VAL A 1 73 ? 2.707 19.516 18.469 1 96 73 VAL A C 1
ATOM 546 O O . VAL A 1 73 ? 3.486 18.766 19.047 1 96 73 VAL A O 1
ATOM 549 N N . SER A 1 74 ? 1.729 19.156 17.672 1 97.5 74 SER A N 1
ATOM 550 C CA . SER A 1 74 ? 1.492 17.734 17.453 1 97.5 74 SER A CA 1
ATOM 551 C C . SER A 1 74 ? 0.76 17.5 16.125 1 97.5 74 SER A C 1
ATOM 553 O O . SER A 1 74 ? 0.085 18.406 15.617 1 97.5 74 SER A O 1
ATOM 555 N N . LEU A 1 75 ? 0.998 16.422 15.625 1 98.44 75 LEU A N 1
ATOM 556 C CA . LEU A 1 75 ? 0.298 15.93 14.445 1 98.44 75 LEU A CA 1
ATOM 557 C C . LEU A 1 75 ? -0.02 14.445 14.57 1 98.44 75 LEU A C 1
ATOM 559 O O . LEU A 1 75 ? 0.886 13.625 14.711 1 98.44 75 LEU A O 1
ATOM 563 N N . THR A 1 76 ? -1.289 14.117 14.539 1 98.81 76 THR A N 1
ATOM 564 C CA . THR A 1 76 ? -1.764 12.734 14.516 1 98.81 76 THR A CA 1
ATOM 565 C C . THR A 1 76 ? -2.676 12.5 13.312 1 98.81 76 THR A C 1
ATOM 567 O O . THR A 1 76 ? -3.139 13.445 12.68 1 98.81 76 THR A O 1
ATOM 570 N N . LEU A 1 77 ? -2.865 11.266 13 1 98.88 77 LEU A N 1
ATOM 571 C CA . LEU A 1 77 ? -3.668 10.898 11.844 1 98.88 77 LEU A CA 1
ATOM 572 C C . LEU A 1 77 ? -4.48 9.633 12.117 1 98.88 77 LEU A C 1
ATOM 574 O O . LEU A 1 77 ? -3.951 8.656 12.656 1 98.88 77 LEU A O 1
ATOM 578 N N . SER A 1 78 ? -5.727 9.703 11.883 1 98.88 78 SER A N 1
ATOM 579 C CA . SER A 1 78 ? -6.578 8.531 11.719 1 98.88 78 SER A CA 1
ATOM 580 C C . SER A 1 78 ? -7.02 8.359 10.273 1 98.88 78 SER A C 1
ATOM 582 O O . SER A 1 78 ? -7.402 9.328 9.609 1 98.88 78 SER A O 1
ATOM 584 N N . SER A 1 79 ? -6.871 7.152 9.789 1 98.94 79 SER A N 1
ATOM 585 C CA . SER A 1 79 ? -7.305 6.875 8.422 1 98.94 79 SER A CA 1
ATOM 586 C C . SER A 1 79 ? -8.203 5.645 8.367 1 98.94 79 SER A C 1
ATOM 588 O O . SER A 1 79 ? -8.133 4.773 9.234 1 98.94 79 SER A O 1
ATOM 590 N N . GLU A 1 80 ? -9.039 5.664 7.379 1 98.88 80 GLU A N 1
ATOM 591 C CA . GLU A 1 80 ? -9.984 4.578 7.125 1 98.88 80 GLU A CA 1
ATOM 592 C C . GLU A 1 80 ? -9.961 4.16 5.656 1 98.88 80 GLU A C 1
ATOM 594 O O . GLU A 1 80 ? -9.891 5.008 4.766 1 98.88 80 GLU A O 1
ATOM 599 N N . ALA A 1 81 ? -9.984 2.859 5.422 1 98.81 81 ALA 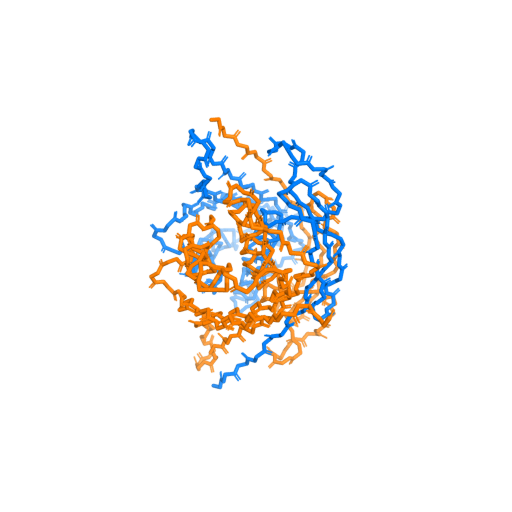A N 1
ATOM 600 C CA . ALA A 1 81 ? -10.133 2.309 4.078 1 98.81 81 ALA A CA 1
ATOM 601 C C . ALA A 1 81 ? -11.453 1.553 3.936 1 98.81 81 ALA A C 1
ATOM 603 O O . ALA A 1 81 ? -11.891 0.882 4.871 1 98.81 81 ALA A O 1
ATOM 604 N N . LYS A 1 82 ? -12.086 1.699 2.873 1 98.75 82 LYS A N 1
ATOM 605 C CA . LYS A 1 82 ? -13.297 0.959 2.52 1 98.75 82 LYS A CA 1
ATOM 606 C C . LYS A 1 82 ? -13.047 0.035 1.33 1 98.75 82 LYS A C 1
ATOM 608 O O . LYS A 1 82 ? -12.672 0.492 0.249 1 98.75 82 LYS A O 1
ATOM 613 N N . VAL A 1 83 ? -13.273 -1.23 1.52 1 98.62 83 VAL A N 1
ATOM 614 C CA . VAL A 1 83 ? -13.125 -2.242 0.479 1 98.62 83 VAL A CA 1
ATOM 615 C C . VAL A 1 83 ? -14.469 -2.92 0.225 1 98.62 83 VAL A C 1
ATOM 617 O O . VAL A 1 83 ? -15.062 -3.5 1.139 1 98.62 83 VAL A O 1
ATOM 620 N N . ASP A 1 84 ? -14.875 -2.797 -1.024 1 98 84 ASP A N 1
ATOM 621 C CA . ASP A 1 84 ? -16.156 -3.393 -1.421 1 98 84 ASP A CA 1
ATOM 622 C C . ASP A 1 84 ? -15.953 -4.816 -1.938 1 98 84 ASP A C 1
ATOM 624 O O . ASP A 1 84 ? -15.078 -5.066 -2.766 1 98 84 ASP A O 1
ATOM 628 N N . VAL A 1 85 ? -16.719 -5.746 -1.383 1 95.25 85 VAL A N 1
ATOM 629 C CA . VAL A 1 85 ? -16.734 -7.117 -1.881 1 95.25 85 VAL A CA 1
ATOM 630 C C . VAL A 1 85 ? -18.125 -7.473 -2.391 1 95.25 85 VAL A C 1
ATOM 632 O O . VAL A 1 85 ? -19.062 -7.59 -1.604 1 95.25 85 VAL A O 1
ATOM 635 N N . THR A 1 86 ? -18.266 -7.504 -3.67 1 93.62 86 THR A N 1
ATOM 636 C CA . THR A 1 86 ? -19.516 -7.875 -4.328 1 93.62 86 THR A CA 1
ATOM 637 C C . THR A 1 86 ? -19.281 -9 -5.332 1 93.62 86 THR A C 1
ATOM 639 O O . THR A 1 86 ? -18.438 -8.883 -6.223 1 93.62 86 THR A O 1
ATOM 642 N N . ASN A 1 87 ? -19.984 -10.109 -5.203 1 91.44 87 ASN A N 1
ATOM 643 C CA . ASN A 1 87 ? -19.859 -11.266 -6.086 1 91.44 87 ASN A CA 1
ATOM 644 C C . ASN A 1 87 ? -18.406 -11.727 -6.188 1 91.44 87 ASN A C 1
ATOM 646 O O . ASN A 1 87 ? -17.891 -11.93 -7.285 1 91.44 87 ASN A O 1
ATOM 650 N N . ASN A 1 88 ? -17.688 -11.625 -5.184 1 87.94 88 ASN A N 1
ATOM 651 C CA . ASN A 1 88 ? -16.312 -12.102 -5.031 1 87.94 88 ASN A CA 1
ATOM 652 C C . ASN A 1 88 ? -15.328 -11.219 -5.777 1 87.94 88 ASN A C 1
ATOM 654 O O . ASN A 1 88 ? -14.219 -11.648 -6.098 1 87.94 88 ASN A O 1
ATOM 658 N N . VAL A 1 89 ? -15.883 -10.039 -6.098 1 92.38 89 VAL A N 1
ATOM 659 C CA . VAL A 1 89 ? -15 -9.031 -6.684 1 92.38 89 VAL A CA 1
ATOM 660 C C . VAL A 1 89 ? -14.602 -8.016 -5.621 1 92.38 89 VAL A C 1
ATOM 662 O O . VAL A 1 89 ? -15.461 -7.406 -4.984 1 92.38 89 VAL A O 1
ATOM 665 N N . PHE A 1 90 ? -13.305 -7.895 -5.426 1 95.94 90 PHE A N 1
ATOM 666 C CA . PHE A 1 90 ? -12.758 -6.98 -4.43 1 95.94 90 PHE A CA 1
ATOM 667 C C . PHE A 1 90 ? -12.383 -5.645 -5.062 1 95.94 90 PHE A C 1
ATOM 669 O O . PHE A 1 90 ? -11.695 -5.609 -6.086 1 95.94 90 PHE A O 1
ATOM 676 N N . THR A 1 91 ? -12.898 -4.59 -4.496 1 97.69 91 THR A N 1
ATOM 677 C CA . THR A 1 91 ? -12.578 -3.258 -4.996 1 97.69 91 THR A CA 1
ATOM 678 C C . THR A 1 91 ? -12.18 -2.332 -3.85 1 97.69 91 THR A C 1
ATOM 680 O O . THR A 1 91 ? -12.961 -2.115 -2.92 1 97.69 91 THR A O 1
ATOM 683 N N . PHE A 1 92 ? -10.93 -1.846 -3.91 1 98.62 92 PHE A N 1
ATOM 684 C CA . PHE A 1 92 ? -10.5 -0.823 -2.965 1 98.62 92 PHE A CA 1
ATOM 685 C C . PHE A 1 92 ? -11.133 0.523 -3.297 1 98.62 92 PHE A C 1
ATOM 687 O O . PHE A 1 92 ? -10.656 1.237 -4.18 1 98.62 92 PHE A O 1
ATOM 694 N N . LYS A 1 93 ? -12.117 0.979 -2.553 1 98.56 93 LYS A N 1
ATOM 695 C CA . LYS A 1 93 ? -13.008 2.041 -3.008 1 98.56 93 LYS A CA 1
ATOM 696 C C . LYS A 1 93 ? -12.531 3.406 -2.529 1 98.56 93 LYS A C 1
ATOM 698 O O . LYS A 1 93 ? -12.594 4.391 -3.271 1 98.56 93 LYS A O 1
ATOM 703 N N . GLU A 1 94 ? -12.094 3.391 -1.272 1 98.88 94 GLU A N 1
ATOM 704 C CA . GLU A 1 94 ? -11.953 4.715 -0.674 1 98.88 94 GLU A CA 1
ATOM 705 C C . GLU A 1 94 ? -10.953 4.703 0.476 1 98.88 94 GLU A C 1
ATOM 707 O O . GLU A 1 94 ? -10.875 3.729 1.226 1 98.88 94 GLU A O 1
ATOM 712 N N . ILE A 1 95 ? -10.227 5.793 0.611 1 98.94 95 ILE A N 1
ATOM 713 C CA . ILE A 1 95 ? -9.406 6.078 1.782 1 98.94 95 ILE A CA 1
ATOM 714 C C . ILE A 1 95 ? -9.742 7.465 2.324 1 98.94 95 ILE A C 1
ATOM 716 O O . ILE A 1 95 ? -9.805 8.438 1.567 1 98.94 95 ILE A O 1
ATOM 720 N N . ILE A 1 96 ? -9.992 7.543 3.566 1 98.94 96 ILE A N 1
ATOM 721 C CA . ILE A 1 96 ? -10.273 8.805 4.246 1 98.94 96 ILE A CA 1
ATOM 722 C C . ILE A 1 96 ? -9.18 9.102 5.266 1 98.94 96 ILE A C 1
ATOM 724 O O . ILE A 1 96 ? -8.938 8.297 6.172 1 98.94 96 ILE A O 1
ATOM 728 N N . HIS A 1 97 ? -8.555 10.227 5.102 1 98.94 97 HIS A N 1
ATOM 729 C CA . HIS A 1 97 ? -7.57 10.703 6.07 1 98.94 97 HIS A CA 1
ATOM 730 C C . HIS A 1 97 ? -8.164 11.766 6.988 1 98.94 97 HIS A C 1
ATOM 732 O O . HIS A 1 97 ? -8.758 12.734 6.516 1 98.94 97 HIS A O 1
ATOM 738 N N . ARG A 1 98 ? -7.938 11.617 8.297 1 98.94 98 ARG A N 1
ATOM 739 C CA . ARG A 1 98 ? -8.375 12.586 9.297 1 98.94 98 ARG A CA 1
ATOM 740 C C . ARG A 1 98 ? -7.211 13.047 10.156 1 98.94 98 ARG A C 1
ATOM 742 O O . ARG A 1 98 ? -7.117 12.672 11.328 1 98.94 98 ARG A O 1
ATOM 749 N N . PRO A 1 99 ? -6.441 13.93 9.594 1 98.88 99 PRO A N 1
ATOM 750 C CA . PRO A 1 99 ? -5.348 14.469 10.398 1 98.88 99 PRO A CA 1
ATOM 751 C C . PRO A 1 99 ? -5.828 15.453 11.461 1 98.88 99 PRO A C 1
ATOM 753 O O . PRO A 1 99 ? -6.766 16.219 11.219 1 98.88 99 PRO A O 1
ATOM 756 N N . THR A 1 100 ? -5.16 15.367 12.57 1 98.81 100 THR A N 1
ATOM 757 C CA . THR A 1 100 ? -5.32 16.359 13.625 1 98.81 100 THR A CA 1
ATOM 758 C C . THR A 1 100 ? -3.998 17.062 13.906 1 98.81 100 THR A C 1
ATOM 760 O O . THR A 1 100 ? -3.033 16.438 14.344 1 98.81 100 THR A O 1
ATOM 763 N N . VAL A 1 101 ? -4.023 18.359 13.672 1 98.44 101 VAL A N 1
ATOM 764 C CA . VAL A 1 101 ? -2.812 19.125 13.93 1 98.44 101 VAL A CA 1
ATOM 765 C C . VAL A 1 101 ? -3.084 20.172 15.016 1 98.44 101 VAL A C 1
ATOM 767 O O . VAL A 1 101 ? -4.145 20.797 15.039 1 98.44 101 VAL A O 1
ATOM 770 N N . THR A 1 102 ? -2.186 20.25 15.977 1 98.25 102 THR A N 1
ATOM 771 C CA . THR A 1 102 ? -2.219 21.266 17.016 1 98.25 102 THR A CA 1
ATOM 772 C C . THR A 1 102 ? -1.182 22.344 16.75 1 98.25 102 THR A C 1
ATOM 774 O O . THR A 1 102 ? 0.014 22.062 16.656 1 98.25 102 THR A O 1
ATOM 777 N N . LEU A 1 103 ? -1.681 23.578 16.703 1 97.62 103 LEU A N 1
ATOM 778 C CA . LEU A 1 103 ? -0.819 24.672 16.297 1 97.62 103 LEU A CA 1
ATOM 779 C C . LEU A 1 103 ? -0.57 25.625 17.469 1 97.62 103 LEU A C 1
ATOM 781 O O . LEU A 1 103 ? -1.348 25.672 18.422 1 97.62 103 LEU A O 1
ATOM 785 N N . LYS A 1 104 ? 0.455 26.328 17.281 1 93.19 104 LYS A N 1
ATOM 786 C CA . LYS A 1 104 ? 0.778 27.359 18.266 1 93.19 104 LYS A CA 1
ATOM 787 C C . LYS A 1 104 ? 0.066 28.672 17.938 1 93.19 104 LYS A C 1
ATOM 789 O O . LYS A 1 104 ? -0.382 29.375 18.844 1 93.19 104 LYS A O 1
ATOM 794 N N . LYS A 1 105 ? -0.025 28.984 16.719 1 95.62 105 LYS A N 1
ATOM 795 C CA . LYS A 1 105 ? -0.543 30.281 16.281 1 95.62 105 LYS A CA 1
ATOM 796 C C . LYS A 1 105 ? -1.901 30.125 15.602 1 95.62 105 LYS A C 1
ATOM 798 O O . LYS A 1 105 ? -2.029 29.406 14.617 1 95.62 105 LYS A O 1
ATOM 803 N N . GLN A 1 106 ? -2.785 30.828 16.016 1 94.56 106 GLN A N 1
ATOM 804 C CA . GLN A 1 106 ? -4.129 30.828 15.453 1 94.56 106 GLN A CA 1
ATOM 805 C C . GLN A 1 106 ? -4.113 31.281 14 1 94.56 106 GLN A C 1
ATOM 807 O O . GLN A 1 106 ? -4.895 30.797 13.18 1 94.56 106 GLN A O 1
ATOM 812 N N . SER A 1 107 ? -3.244 32.125 13.719 1 94.75 107 SER A N 1
ATOM 813 C CA . SER A 1 107 ? -3.184 32.719 12.391 1 94.75 107 SER A CA 1
ATOM 814 C C . SER A 1 107 ? -2.855 31.688 11.328 1 94.75 107 SER A C 1
ATOM 816 O O . SER A 1 107 ? -3.066 31.922 10.141 1 94.75 107 SER A O 1
ATOM 818 N N . ASP A 1 108 ? -2.381 30.5 11.797 1 97 108 ASP A N 1
ATOM 819 C CA . ASP A 1 108 ? -1.922 29.484 10.852 1 97 108 ASP A CA 1
ATOM 820 C C . ASP A 1 108 ? -3.018 28.453 10.578 1 97 108 ASP A C 1
ATOM 822 O O . ASP A 1 108 ? -2.852 27.578 9.734 1 97 108 ASP A O 1
ATOM 826 N N . GLN A 1 109 ? -4.121 28.547 11.18 1 97.31 109 GLN A N 1
ATOM 827 C CA . GLN A 1 109 ? -5.137 27.5 11.156 1 97.31 109 GLN A CA 1
ATOM 828 C C . GLN A 1 109 ? -5.652 27.266 9.742 1 97.31 109 GLN A C 1
ATOM 830 O O . GLN A 1 109 ? -5.676 26.125 9.266 1 97.31 109 GLN A O 1
ATOM 835 N N . GLU A 1 110 ? -6.078 28.328 9.125 1 97.44 110 GLU A N 1
ATOM 836 C CA . GLU A 1 110 ? -6.641 28.203 7.789 1 97.44 110 GLU A CA 1
ATOM 837 C C . GLU A 1 110 ? -5.609 27.656 6.805 1 97.44 110 GLU A C 1
ATOM 839 O O . GLU A 1 110 ? -5.934 26.812 5.969 1 97.44 110 GLU A O 1
ATOM 844 N N . ARG A 1 111 ? -4.449 28.156 6.914 1 98.12 111 ARG A N 1
ATOM 845 C CA . ARG A 1 111 ? -3.379 27.703 6.031 1 98.12 111 ARG A CA 1
ATOM 846 C C . ARG A 1 111 ? -3.072 26.219 6.258 1 98.12 111 ARG A C 1
ATOM 848 O O . ARG A 1 111 ? -2.863 25.484 5.297 1 98.12 111 ARG A O 1
ATOM 855 N N . ALA A 1 112 ? -3.047 25.844 7.473 1 98.5 112 ALA A N 1
ATOM 856 C CA . ALA A 1 112 ? -2.775 24.453 7.801 1 98.5 112 ALA A CA 1
ATOM 857 C C . ALA A 1 112 ? -3.842 23.531 7.211 1 98.5 112 ALA A C 1
ATOM 859 O O . ALA A 1 112 ? -3.531 22.438 6.738 1 98.5 112 ALA A O 1
ATOM 860 N N . GLU A 1 113 ? -5.062 23.938 7.262 1 98.5 113 GLU A N 1
ATOM 861 C CA . GLU A 1 113 ? -6.156 23.156 6.691 1 98.5 113 GLU A CA 1
ATOM 862 C C . GLU A 1 113 ? -6.012 23.031 5.18 1 98.5 113 GLU A C 1
ATOM 864 O O . GLU A 1 113 ? -6.188 21.938 4.625 1 98.5 113 GLU A O 1
ATOM 869 N N . LYS A 1 114 ? -5.73 24.125 4.531 1 98.56 114 LYS A N 1
ATOM 870 C CA . LYS A 1 114 ? -5.543 24.109 3.086 1 98.56 114 LYS A CA 1
ATOM 871 C C . LYS A 1 114 ? -4.391 23.203 2.686 1 98.56 114 LYS A C 1
ATOM 873 O O . LYS A 1 114 ? -4.488 22.469 1.699 1 98.56 114 LYS A O 1
ATOM 878 N N . ILE A 1 115 ? -3.336 23.219 3.422 1 98.75 115 ILE A N 1
ATOM 879 C CA . ILE A 1 115 ? -2.141 22.438 3.127 1 98.75 115 ILE A CA 1
ATOM 880 C C . ILE A 1 115 ? -2.455 20.938 3.25 1 98.75 115 ILE A C 1
ATOM 882 O O . ILE A 1 115 ? -1.939 20.125 2.482 1 98.75 115 ILE A O 1
ATOM 886 N N . ALA A 1 116 ? -3.355 20.578 4.188 1 98.81 116 ALA A N 1
ATOM 887 C CA . ALA A 1 116 ? -3.742 19.172 4.316 1 98.81 116 ALA A CA 1
ATOM 888 C C . ALA A 1 116 ? -4.332 18.641 3.012 1 98.81 116 ALA A C 1
ATOM 890 O O . ALA A 1 116 ? -3.986 17.547 2.564 1 98.81 116 ALA A O 1
ATOM 891 N N . HIS A 1 117 ? -5.152 19.438 2.391 1 98.75 117 HIS A N 1
ATOM 892 C CA . HIS A 1 117 ? -5.766 19.031 1.128 1 98.75 117 HIS A CA 1
ATOM 893 C C . HIS A 1 117 ? -4.73 18.984 0.006 1 98.75 117 HIS A C 1
ATOM 895 O O . HIS A 1 117 ? -4.77 18.094 -0.844 1 98.75 117 HIS A O 1
ATOM 901 N N . GLN A 1 118 ? -3.842 19.922 0.004 1 98.69 118 GLN A N 1
ATOM 902 C CA . GLN A 1 118 ? -2.785 19.953 -1 1 98.69 118 GLN A CA 1
ATOM 903 C C . GLN A 1 118 ? -1.856 18.75 -0.858 1 98.69 118 GLN A C 1
ATOM 905 O O . GLN A 1 118 ? -1.383 18.203 -1.856 1 98.69 118 GLN A O 1
ATOM 910 N N . ALA A 1 119 ? -1.601 18.344 0.378 1 98.5 119 ALA A N 1
ATOM 911 C CA . ALA A 1 119 ? -0.723 17.219 0.654 1 98.5 119 ALA A CA 1
ATOM 912 C C . ALA A 1 119 ? -1.277 15.93 0.041 1 98.5 119 ALA A C 1
ATOM 914 O O . ALA A 1 119 ? -0.534 15.156 -0.559 1 98.5 119 ALA A O 1
ATOM 915 N N . GLU A 1 120 ? -2.559 15.742 0.191 1 98.31 120 GLU A N 1
ATOM 916 C CA . GLU A 1 120 ? -3.193 14.562 -0.379 1 98.31 120 GLU A CA 1
ATOM 917 C C . GLU A 1 120 ? -3.061 14.539 -1.898 1 98.31 120 GLU A C 1
ATOM 919 O O . GLU A 1 120 ? -2.809 13.484 -2.49 1 98.31 120 GLU A O 1
ATOM 924 N N . LYS A 1 121 ? -3.145 15.641 -2.539 1 97 121 LYS A N 1
ATOM 925 C CA . LYS A 1 121 ? -3.076 15.727 -3.994 1 97 121 LYS A CA 1
ATOM 926 C C . LYS A 1 121 ? -1.639 15.586 -4.488 1 97 121 LYS A C 1
ATOM 928 O O . LYS A 1 121 ? -1.405 15.219 -5.641 1 97 121 LYS A O 1
ATOM 933 N N . SER A 1 122 ? -0.755 15.805 -3.549 1 96.94 122 SER A N 1
ATOM 934 C CA . SER A 1 122 ? 0.635 15.914 -3.977 1 96.94 122 SER A CA 1
ATOM 935 C C . SER A 1 122 ? 1.41 14.633 -3.674 1 96.94 122 SER A C 1
ATOM 937 O O . SER A 1 122 ? 2.436 14.359 -4.301 1 96.94 122 SER A O 1
ATOM 939 N N . CYS A 1 123 ? 0.975 13.922 -2.691 1 97 123 CYS A N 1
ATOM 940 C CA . CYS A 1 123 ? 1.824 12.812 -2.285 1 97 123 CYS A CA 1
ATOM 941 C C . CYS A 1 123 ? 1.782 11.688 -3.316 1 97 123 CYS A C 1
ATOM 943 O O . CYS A 1 123 ? 0.768 11.5 -3.99 1 97 123 CYS A O 1
ATOM 945 N N . MET A 1 124 ? 2.84 10.953 -3.389 1 98.12 124 MET A N 1
ATOM 946 C CA . MET A 1 124 ? 3.123 9.984 -4.445 1 98.12 124 MET A CA 1
ATOM 947 C C . MET A 1 124 ? 2.102 8.852 -4.438 1 98.12 124 MET A C 1
ATOM 949 O O . MET A 1 124 ? 1.669 8.398 -5.496 1 98.12 124 MET A O 1
ATOM 953 N N . ILE A 1 125 ? 1.717 8.391 -3.252 1 98.81 125 ILE A N 1
ATOM 954 C CA . ILE A 1 125 ? 0.818 7.246 -3.164 1 98.81 125 ILE A CA 1
ATOM 955 C C . ILE A 1 125 ? -0.587 7.66 -3.598 1 98.81 125 ILE A C 1
ATOM 957 O O . ILE A 1 125 ? -1.264 6.922 -4.316 1 98.81 125 ILE A O 1
ATOM 961 N N . SER A 1 126 ? -1.052 8.836 -3.174 1 98.56 126 SER A N 1
ATOM 962 C CA . SER A 1 126 ? -2.336 9.336 -3.654 1 98.56 126 SER A CA 1
ATOM 963 C C . SER A 1 126 ? -2.352 9.453 -5.176 1 98.56 126 SER A C 1
ATOM 965 O O . SER A 1 126 ? -3.338 9.094 -5.82 1 98.56 126 SER A O 1
ATOM 967 N N . LYS A 1 127 ? -1.289 9.938 -5.746 1 98.5 127 LYS A N 1
ATOM 968 C CA . LYS A 1 127 ? -1.198 10.039 -7.199 1 98.5 127 LYS A CA 1
ATOM 969 C C . LYS A 1 127 ? -1.247 8.656 -7.852 1 98.5 127 LYS A C 1
ATOM 971 O O . LYS A 1 127 ? -1.85 8.484 -8.914 1 98.5 127 LYS A O 1
ATOM 976 N N . ALA A 1 128 ? -0.626 7.703 -7.262 1 98.75 128 ALA A N 1
ATOM 977 C CA . ALA A 1 128 ? -0.615 6.336 -7.77 1 98.75 128 ALA A CA 1
ATOM 978 C C . ALA A 1 128 ? -2.02 5.738 -7.77 1 98.75 128 ALA A C 1
ATOM 980 O O . ALA A 1 128 ? -2.332 4.871 -8.586 1 98.75 128 ALA A O 1
ATOM 981 N N . LEU A 1 129 ? -2.891 6.195 -6.863 1 98.81 129 LEU A N 1
ATOM 982 C CA . LEU A 1 129 ? -4.223 5.633 -6.676 1 98.81 129 LEU A CA 1
ATOM 983 C C . LEU A 1 129 ? -5.273 6.477 -7.391 1 98.81 129 LEU A C 1
ATOM 985 O O . LEU A 1 129 ? -6.445 6.094 -7.453 1 98.81 129 LEU A O 1
ATOM 989 N N . ALA A 1 130 ? -4.844 7.598 -7.977 1 98.38 130 ALA A N 1
ATOM 990 C CA . ALA A 1 130 ? -5.762 8.602 -8.508 1 98.38 130 ALA A CA 1
ATOM 991 C C . ALA A 1 130 ? -6.629 8.023 -9.617 1 98.38 130 ALA A C 1
ATOM 993 O O . ALA A 1 130 ? -6.121 7.344 -10.516 1 98.38 130 ALA A O 1
ATOM 994 N N . GLY A 1 131 ? -7.969 8.289 -9.539 1 98.19 131 GLY A N 1
ATOM 995 C CA . GLY A 1 131 ? -8.891 7.832 -10.562 1 98.19 131 GLY A CA 1
ATOM 996 C C . GLY A 1 131 ? -9.5 6.477 -10.258 1 98.19 131 GLY A C 1
ATOM 997 O O . GLY A 1 131 ? -10.547 6.121 -10.805 1 98.19 131 GLY A O 1
ATOM 998 N N . ASN A 1 132 ? -8.914 5.691 -9.391 1 98.56 132 ASN A N 1
ATOM 999 C CA . ASN A 1 132 ? -9.383 4.344 -9.094 1 98.56 132 ASN A CA 1
ATOM 1000 C C . ASN A 1 132 ? -9.883 4.227 -7.66 1 98.56 132 ASN A C 1
ATOM 1002 O O . ASN A 1 132 ? -10.758 3.406 -7.367 1 98.56 132 ASN A O 1
ATOM 1006 N N . VAL A 1 133 ? -9.266 4.992 -6.746 1 98.81 133 VAL A N 1
ATOM 1007 C CA . VAL A 1 133 ? -9.625 5.02 -5.332 1 98.81 133 VAL A CA 1
ATOM 1008 C C . VAL A 1 133 ? -10.023 6.434 -4.93 1 98.81 133 VAL A C 1
ATOM 1010 O O . VAL A 1 133 ? -9.336 7.402 -5.258 1 98.81 133 VAL A O 1
ATOM 1013 N N . ASN A 1 134 ? -11.148 6.586 -4.289 1 98.81 134 ASN A N 1
ATOM 1014 C CA . ASN A 1 134 ? -11.57 7.891 -3.795 1 98.81 134 ASN A CA 1
ATOM 1015 C C . ASN A 1 134 ? -10.766 8.312 -2.566 1 98.81 134 ASN A C 1
ATOM 1017 O O . ASN A 1 134 ? -10.82 7.656 -1.525 1 98.81 134 ASN A O 1
ATOM 1021 N N . MET A 1 135 ? -10.07 9.367 -2.705 1 98.75 135 MET A N 1
ATOM 1022 C CA . MET A 1 135 ? -9.258 9.898 -1.611 1 98.75 135 MET A CA 1
ATOM 1023 C C . MET A 1 135 ? -9.945 11.086 -0.949 1 98.75 135 MET A C 1
ATOM 1025 O O . MET A 1 135 ? -10.297 12.062 -1.62 1 98.75 135 MET A O 1
ATOM 1029 N N . VAL A 1 136 ? -10.102 11.031 0.363 1 98.81 136 VAL A N 1
ATOM 1030 C CA . VAL A 1 136 ? -10.797 12.078 1.102 1 98.81 136 VAL A CA 1
ATOM 1031 C C . VAL A 1 136 ? -9.93 12.562 2.26 1 98.81 136 VAL A C 1
ATOM 1033 O O . VAL A 1 136 ? -9.227 11.766 2.889 1 98.81 136 VAL A O 1
ATOM 1036 N N . VAL A 1 137 ? -9.961 13.867 2.508 1 98.88 137 VAL A N 1
ATOM 1037 C CA . VAL A 1 137 ? -9.258 14.453 3.645 1 98.88 137 VAL A CA 1
ATOM 1038 C C . VAL A 1 137 ? -10.234 15.234 4.516 1 98.88 137 VAL A C 1
ATOM 1040 O O . VAL A 1 137 ? -10.992 16.062 4.008 1 98.88 137 VAL A O 1
ATOM 1043 N N . GLU A 1 138 ? -10.258 14.914 5.766 1 98.88 138 GLU A N 1
ATOM 1044 C CA . GLU A 1 138 ? -11.055 15.609 6.766 1 98.88 138 GLU A CA 1
ATOM 1045 C C . GLU A 1 138 ? -10.188 16.125 7.906 1 98.88 138 GLU A C 1
ATOM 1047 O O . GLU A 1 138 ? -10.164 15.539 8.992 1 98.88 138 GLU A O 1
ATOM 1052 N N . PRO A 1 139 ? -9.578 17.266 7.723 1 98.75 139 PRO A N 1
ATOM 1053 C CA . PRO A 1 139 ? -8.602 17.766 8.695 1 98.75 139 PRO A CA 1
ATOM 1054 C C . PRO A 1 139 ? -9.25 18.438 9.906 1 98.75 139 PRO A C 1
ATOM 1056 O O . PRO A 1 139 ? -10.297 19.078 9.766 1 98.75 139 PRO A O 1
ATOM 1059 N N . VAL A 1 140 ? -8.633 18.234 11.023 1 98.38 140 VAL A N 1
ATOM 1060 C CA . VAL A 1 140 ? -8.953 18.953 12.25 1 98.38 140 VAL A CA 1
ATOM 1061 C C . VAL A 1 140 ? -7.742 19.781 12.688 1 98.38 140 VAL A C 1
ATOM 1063 O O . VAL A 1 140 ? -6.664 19.234 12.93 1 98.38 140 VAL A O 1
ATOM 1066 N N . VAL A 1 141 ? -7.934 21.047 12.766 1 98.12 141 VAL A N 1
ATOM 1067 C CA . VAL A 1 141 ? -6.875 21.953 13.219 1 98.12 141 VAL A CA 1
ATOM 1068 C C . VAL A 1 141 ? -7.266 22.578 14.555 1 98.12 141 VAL A C 1
ATOM 1070 O O . VAL A 1 141 ? -8.312 23.219 14.664 1 98.12 141 VAL A O 1
ATOM 1073 N N . GLN A 1 142 ? -6.434 22.344 15.492 1 97.56 142 GLN A N 1
ATOM 1074 C CA . GLN A 1 142 ? -6.719 22.875 16.812 1 97.56 142 GLN A CA 1
ATOM 1075 C C . GLN A 1 142 ? -5.551 23.703 17.344 1 97.56 142 GLN A C 1
ATOM 1077 O O . GLN A 1 142 ? -4.449 23.656 16.781 1 97.56 142 GLN A O 1
ATOM 1082 N N . LEU A 1 143 ? -5.875 24.562 18.422 1 96.06 143 LEU A N 1
ATOM 1083 C CA . LEU A 1 143 ? -4.852 25.422 19 1 96.06 143 LEU A CA 1
ATOM 1084 C C . LEU A 1 143 ? -4.352 24.875 20.328 1 96.06 143 LEU A C 1
ATOM 1086 O O . LEU A 1 143 ? -5.121 24.281 21.094 1 96.06 143 LEU A O 1
ATOM 1090 N N . SER A 1 144 ? -3.051 25.062 20.469 1 90.94 144 SER A N 1
ATOM 1091 C CA . SER A 1 144 ? -2.469 24.672 21.75 1 90.94 144 SER A CA 1
ATOM 1092 C C . SER A 1 144 ? -2.971 25.562 22.875 1 90.94 144 SER A C 1
ATOM 1094 O O . SER A 1 144 ? -3.18 26.766 22.672 1 90.94 144 SER A O 1
ATOM 1096 N N . ASN A 1 145 ? -3.428 25.031 24.078 1 80.44 145 ASN A N 1
ATOM 1097 C CA . ASN A 1 145 ? -3.865 25.828 25.219 1 80.44 145 ASN A CA 1
ATOM 1098 C C . ASN A 1 145 ? -2.73 26.688 25.766 1 80.44 145 ASN A C 1
ATOM 1100 O O . ASN A 1 145 ? -1.563 26.297 25.703 1 80.44 145 ASN A O 1
ATOM 1104 N N . MET B 1 1 ? -20.828 -6.234 0.12 1 94.06 1 MET B N 1
ATOM 1105 C CA . MET B 1 1 ? -20.531 -5.789 1.479 1 94.06 1 MET B CA 1
ATOM 1106 C C . MET B 1 1 ? -19.266 -4.945 1.511 1 94.06 1 MET B C 1
ATOM 1108 O O . MET B 1 1 ? -18.328 -5.199 0.75 1 94.06 1 MET B O 1
ATOM 1112 N N . VAL B 1 2 ? -19.297 -3.93 2.426 1 97.25 2 VAL B N 1
ATOM 1113 C CA . VAL B 1 2 ? -18.141 -3.051 2.541 1 97.25 2 VAL B CA 1
ATOM 1114 C C . VAL B 1 2 ? -17.375 -3.379 3.814 1 97.25 2 VAL B C 1
ATOM 1116 O O . VAL B 1 2 ? -17.938 -3.43 4.902 1 97.25 2 VAL B O 1
ATOM 1119 N N . HIS B 1 3 ? -16.078 -3.629 3.664 1 97.94 3 HIS B N 1
ATOM 1120 C CA . HIS B 1 3 ? -15.188 -3.865 4.793 1 97.94 3 HIS B CA 1
ATOM 1121 C C . HIS B 1 3 ? -14.352 -2.625 5.105 1 97.94 3 HIS B C 1
ATOM 1123 O O . HIS B 1 3 ? -13.93 -1.914 4.191 1 97.94 3 HIS B O 1
ATOM 1129 N N . HIS B 1 4 ? -14.133 -2.436 6.414 1 98.38 4 HIS B N 1
ATOM 1130 C CA . HIS B 1 4 ? -13.414 -1.25 6.859 1 98.38 4 HIS B CA 1
ATOM 1131 C C . HIS B 1 4 ? -12.094 -1.626 7.527 1 98.38 4 HIS B C 1
ATOM 1133 O O . HIS B 1 4 ? -12.031 -2.6 8.281 1 98.38 4 HIS B O 1
ATOM 1139 N N . PHE B 1 5 ? -11.117 -0.896 7.238 1 98.38 5 PHE B N 1
ATOM 1140 C CA . PHE B 1 5 ? -9.82 -0.956 7.914 1 98.38 5 PHE B CA 1
ATOM 1141 C C . PHE B 1 5 ? -9.453 0.402 8.5 1 98.38 5 PHE B C 1
ATOM 1143 O O . PHE B 1 5 ? -9.711 1.439 7.887 1 98.38 5 PHE B O 1
ATOM 1150 N N . TYR B 1 6 ? -8.805 0.349 9.641 1 98.75 6 TYR B N 1
ATOM 1151 C CA . TYR B 1 6 ? -8.492 1.591 10.344 1 98.75 6 TYR B CA 1
ATOM 1152 C C . TYR B 1 6 ? -7.012 1.662 10.688 1 98.75 6 TYR B C 1
ATOM 1154 O O . TYR B 1 6 ? -6.375 0.635 10.938 1 98.75 6 TYR B O 1
ATOM 1162 N N . LEU B 1 7 ? -6.535 2.889 10.664 1 98.88 7 LEU B N 1
ATOM 1163 C CA . LEU B 1 7 ? -5.133 3.127 10.992 1 98.88 7 LEU B CA 1
ATOM 1164 C C . LEU B 1 7 ? -4.98 4.367 11.867 1 98.88 7 LEU B C 1
ATOM 1166 O O . LEU B 1 7 ? -5.652 5.379 11.633 1 98.88 7 LEU B O 1
ATOM 1170 N N . GLU B 1 8 ? -4.086 4.262 12.844 1 98.88 8 GLU B N 1
ATOM 1171 C CA . GLU B 1 8 ? -3.646 5.402 13.648 1 98.88 8 GLU B CA 1
ATOM 1172 C C . GLU B 1 8 ? -2.17 5.703 13.414 1 98.88 8 GLU B C 1
ATOM 1174 O O . GLU B 1 8 ? -1.366 4.785 13.227 1 98.88 8 GLU B O 1
ATOM 1179 N N . CYS B 1 9 ? -1.911 6.965 13.477 1 98.81 9 CYS B N 1
ATOM 1180 C CA . CYS B 1 9 ? -0.54 7.395 13.234 1 98.81 9 CYS B CA 1
ATOM 1181 C C . CYS B 1 9 ? -0.2 8.633 14.055 1 98.81 9 CYS B C 1
ATOM 1183 O O . CYS B 1 9 ? -1.065 9.469 14.312 1 98.81 9 CYS B O 1
ATOM 1185 N N . SER B 1 10 ? 1.031 8.688 14.484 1 98.69 10 SER B N 1
ATOM 1186 C CA . SER B 1 10 ? 1.585 9.891 15.086 1 98.69 10 SER B CA 1
ATOM 1187 C C . SER B 1 10 ? 2.859 10.328 14.375 1 98.69 10 SER B C 1
ATOM 1189 O O . SER B 1 10 ? 3.686 9.5 13.992 1 98.69 10 SER B O 1
ATOM 1191 N N . TRP B 1 11 ? 2.994 11.586 14.195 1 97.62 11 TRP B N 1
ATOM 1192 C CA . TRP B 1 11 ? 4.129 12.203 13.508 1 97.62 11 TRP B CA 1
ATOM 1193 C C . TRP B 1 11 ? 4.359 13.625 14.008 1 97.62 11 TRP B C 1
ATOM 1195 O O . TRP B 1 11 ? 3.84 14.586 13.43 1 97.62 11 TRP B O 1
ATOM 1205 N N . ASN B 1 12 ? 5.223 13.867 14.797 1 89.81 12 ASN B N 1
ATOM 1206 C CA . ASN B 1 12 ? 5.281 15.18 15.43 1 89.81 12 ASN B CA 1
ATOM 1207 C C . ASN B 1 12 ? 6.391 16.047 14.836 1 89.81 12 ASN B C 1
ATOM 1209 O O . ASN B 1 12 ? 6.438 17.25 15.07 1 89.81 12 ASN B O 1
ATOM 1213 N N . GLY B 1 13 ? 7.184 15.438 14.016 1 93.56 13 GLY B N 1
ATOM 1214 C CA . GLY B 1 13 ? 8.266 16.234 13.453 1 93.56 13 GLY B CA 1
ATOM 1215 C C . GLY B 1 13 ? 8 16.672 12.023 1 93.56 13 GLY B C 1
ATOM 1216 O O . GLY B 1 13 ? 6.852 16.703 11.586 1 93.56 13 GLY B O 1
ATOM 1217 N N . GLY B 1 14 ? 8.992 17.281 11.359 1 95.56 14 GLY B N 1
ATOM 1218 C CA . GLY B 1 14 ? 8.945 17.672 9.953 1 95.56 14 GLY B CA 1
ATOM 1219 C C . GLY B 1 14 ? 9.234 16.516 9.008 1 95.56 14 GLY B C 1
ATOM 1220 O O . GLY B 1 14 ? 8.953 15.367 9.32 1 95.56 14 GLY B O 1
ATOM 1221 N N . ARG B 1 15 ? 9.688 16.844 7.895 1 95.25 15 ARG B N 1
ATOM 1222 C CA . ARG B 1 15 ? 9.945 15.891 6.828 1 95.25 15 ARG B CA 1
ATOM 1223 C C . ARG B 1 15 ? 10.891 14.789 7.297 1 95.25 15 ARG B C 1
ATOM 1225 O O . ARG B 1 15 ? 10.625 13.602 7.078 1 95.25 15 ARG B O 1
ATOM 1232 N N . ASN B 1 16 ? 11.969 15.211 8.031 1 96.25 16 ASN B N 1
ATOM 1233 C CA . ASN B 1 16 ? 13.031 14.273 8.367 1 96.25 16 ASN B CA 1
ATOM 1234 C C . ASN B 1 16 ? 12.852 13.703 9.773 1 96.25 16 ASN B C 1
ATOM 1236 O O . ASN B 1 16 ? 13.82 13.57 10.523 1 96.25 16 ASN B O 1
ATOM 1240 N N . SER B 1 17 ? 11.664 13.414 10.125 1 97.44 17 SER B N 1
ATOM 1241 C CA . SER B 1 17 ? 11.336 12.82 11.414 1 97.44 17 SER B CA 1
ATOM 1242 C C . SER B 1 17 ? 10.914 11.359 11.266 1 97.44 17 SER B C 1
ATOM 1244 O O . SER B 1 17 ? 11.172 10.734 10.234 1 97.44 17 SER B O 1
ATOM 1246 N N . THR B 1 18 ? 10.492 10.844 12.438 1 98.12 18 THR B N 1
ATOM 1247 C CA . THR B 1 18 ? 9.922 9.5 12.484 1 98.12 18 THR B CA 1
ATOM 1248 C C . THR B 1 18 ? 8.508 9.539 13.07 1 98.12 18 THR B C 1
ATOM 1250 O O . THR B 1 18 ? 8.125 10.508 13.719 1 98.12 18 THR B O 1
ATOM 1253 N N . GLY B 1 19 ? 7.75 8.609 12.719 1 98.38 19 GLY B N 1
ATOM 1254 C CA . GLY B 1 19 ? 6.426 8.398 13.273 1 98.38 19 GLY B CA 1
ATOM 1255 C C . GLY B 1 19 ? 6.125 6.938 13.555 1 98.38 19 GLY B C 1
ATOM 1256 O O . GLY B 1 19 ? 7.016 6.09 13.477 1 98.38 19 GLY B O 1
ATOM 1257 N N . VAL B 1 20 ? 4.91 6.707 13.984 1 98.69 20 VAL B N 1
ATOM 1258 C CA . VAL B 1 20 ? 4.465 5.34 14.234 1 98.69 20 VAL B CA 1
ATOM 1259 C C . VAL B 1 20 ? 3.07 5.137 13.641 1 98.69 2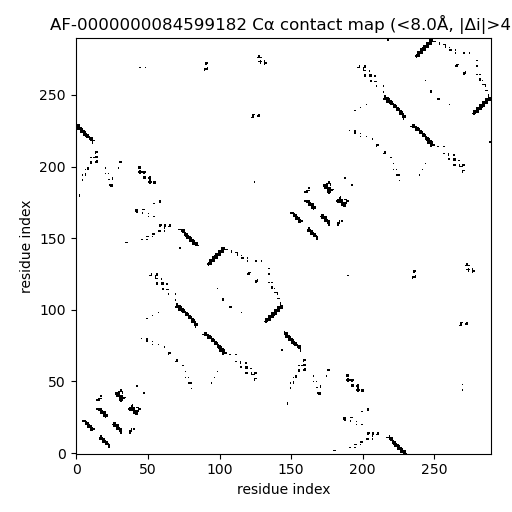0 VAL B C 1
ATOM 1261 O O . VAL B 1 20 ? 2.229 6.035 13.695 1 98.69 20 VAL B O 1
ATOM 1264 N N . ILE B 1 21 ? 2.908 3.979 13.078 1 98.69 21 ILE B N 1
ATOM 1265 C CA . ILE B 1 21 ? 1.57 3.633 12.609 1 98.69 21 ILE B CA 1
ATOM 1266 C C . ILE B 1 21 ? 1.127 2.316 13.25 1 98.69 21 ILE B C 1
ATOM 1268 O O . ILE B 1 21 ? 1.961 1.491 13.625 1 98.69 21 ILE B O 1
ATOM 1272 N N . LYS B 1 22 ? -0.147 2.201 13.375 1 98.69 22 LYS B N 1
ATOM 1273 C CA . LYS B 1 22 ? -0.807 0.973 13.812 1 98.69 22 LYS B CA 1
ATOM 1274 C C . LYS B 1 22 ? -2.059 0.699 12.984 1 98.69 22 LYS B C 1
ATOM 1276 O O . LYS B 1 22 ? -2.949 1.547 12.898 1 98.69 22 LYS B O 1
ATOM 1281 N N . THR B 1 23 ? -2.1 -0.425 12.375 1 97.94 23 THR B N 1
ATOM 1282 C CA . THR B 1 23 ? -3.256 -0.907 11.625 1 97.94 23 THR B CA 1
ATOM 1283 C C . THR B 1 23 ? -3.311 -2.432 11.641 1 97.94 23 THR B C 1
ATOM 1285 O O . THR B 1 23 ? -2.471 -3.096 11.031 1 97.94 23 THR B O 1
ATOM 1288 N N . GLY B 1 24 ? -4.285 -2.953 12.312 1 95.69 24 GLY B N 1
ATOM 1289 C CA . GLY B 1 24 ? -4.34 -4.395 12.492 1 95.69 24 GLY B CA 1
ATOM 1290 C C . GLY B 1 24 ? -3.049 -4.977 13.039 1 95.69 24 GLY B C 1
ATOM 1291 O O . GLY B 1 24 ? -2.572 -4.559 14.094 1 95.69 24 GLY B O 1
ATOM 1292 N N . ALA B 1 25 ? -2.422 -5.828 12.266 1 94.31 25 ALA B N 1
ATOM 1293 C CA . ALA B 1 25 ? -1.209 -6.512 12.703 1 94.31 25 ALA B CA 1
ATOM 1294 C C . ALA B 1 25 ? 0.039 -5.734 12.297 1 94.31 25 ALA B C 1
ATOM 1296 O O . ALA B 1 25 ? 1.159 -6.121 12.633 1 94.31 25 ALA B O 1
ATOM 1297 N N . LEU B 1 26 ? -0.155 -4.691 11.625 1 96.06 26 LEU B N 1
ATOM 1298 C CA . LEU B 1 26 ? 0.962 -3.865 11.18 1 96.06 26 LEU B CA 1
ATOM 1299 C C . LEU B 1 26 ? 1.188 -2.697 12.133 1 96.06 26 LEU B C 1
ATOM 1301 O O . LEU B 1 26 ? 0.402 -1.748 12.164 1 96.06 26 LEU B O 1
ATOM 1305 N N . GLU B 1 27 ? 2.18 -2.799 12.969 1 97.06 27 GLU B N 1
ATOM 1306 C CA . GLU B 1 27 ? 2.676 -1.745 13.844 1 97.06 27 GLU B CA 1
ATOM 1307 C C . GLU B 1 27 ? 4.152 -1.456 13.578 1 97.06 27 GLU B C 1
ATOM 1309 O O . GLU B 1 27 ? 4.988 -2.359 13.648 1 97.06 27 GLU B O 1
ATOM 1314 N N . SER B 1 28 ? 4.449 -0.24 13.289 1 97.69 28 SER B N 1
ATOM 1315 C CA . SER B 1 28 ? 5.828 0.007 12.875 1 97.69 28 SER B CA 1
ATOM 1316 C C . SER B 1 28 ? 6.203 1.475 13.047 1 97.69 28 SER B C 1
ATOM 1318 O O . SER B 1 28 ? 5.344 2.355 12.953 1 97.69 28 SER B O 1
ATOM 1320 N N . THR B 1 29 ? 7.469 1.656 13.328 1 98.44 29 THR B N 1
ATOM 1321 C CA . THR B 1 29 ? 8.062 2.965 13.078 1 98.44 29 THR B CA 1
ATOM 1322 C C . THR B 1 29 ? 8.109 3.258 11.578 1 98.44 29 THR B C 1
ATOM 1324 O O . THR B 1 29 ? 8.352 2.357 10.773 1 98.44 29 THR B O 1
ATOM 1327 N N . ILE B 1 30 ? 7.898 4.52 11.219 1 98.5 30 ILE B N 1
ATOM 1328 C CA . ILE B 1 30 ? 7.918 4.902 9.812 1 98.5 30 ILE B CA 1
ATOM 1329 C C . ILE B 1 30 ? 8.797 6.141 9.625 1 98.5 30 ILE B C 1
ATOM 1331 O O . ILE B 1 30 ? 8.906 6.969 10.531 1 98.5 30 ILE B O 1
ATOM 1335 N N . SER B 1 31 ? 9.359 6.27 8.484 1 98.5 31 SER B N 1
ATOM 1336 C CA . SER B 1 31 ? 10.133 7.434 8.07 1 98.5 31 SER B CA 1
ATOM 1337 C C . SER B 1 31 ? 10.367 7.434 6.562 1 98.5 31 SER B C 1
ATOM 1339 O O . SER B 1 31 ? 10.039 6.457 5.879 1 98.5 31 SER B O 1
ATOM 1341 N N . ILE B 1 32 ? 10.914 8.508 6.062 1 97.69 32 ILE B N 1
ATOM 1342 C CA . ILE B 1 32 ? 11.398 8.547 4.688 1 97.69 32 ILE B CA 1
ATOM 1343 C C . ILE B 1 32 ? 12.633 7.652 4.551 1 97.69 32 ILE B C 1
ATOM 1345 O O . ILE B 1 32 ? 13.516 7.668 5.41 1 97.69 32 ILE B O 1
ATOM 1349 N N . PRO B 1 33 ? 12.648 6.848 3.504 1 96.69 33 PRO B N 1
ATOM 1350 C CA . PRO B 1 33 ? 13.797 5.949 3.373 1 96.69 33 PRO B CA 1
ATOM 1351 C C . PRO B 1 33 ? 15.117 6.703 3.178 1 96.69 33 PRO B C 1
ATOM 1353 O O . PRO B 1 33 ? 15.125 7.801 2.613 1 96.69 33 PRO B O 1
ATOM 1356 N N . ARG B 1 34 ? 16.203 6.074 3.525 1 95.5 34 ARG B N 1
ATOM 1357 C CA . ARG B 1 34 ? 17.531 6.668 3.4 1 95.5 34 ARG B CA 1
ATOM 1358 C C . ARG B 1 34 ? 17.844 7.008 1.946 1 95.5 34 ARG B C 1
ATOM 1360 O O . ARG B 1 34 ? 18.438 8.047 1.661 1 95.5 34 ARG B O 1
ATOM 1367 N N . GLU B 1 35 ? 17.438 6.125 1.058 1 91 35 GLU B N 1
ATOM 1368 C CA . GLU B 1 35 ? 17.656 6.305 -0.375 1 91 35 GLU B CA 1
ATOM 1369 C C . GLU B 1 35 ? 17.031 7.609 -0.87 1 91 35 GLU B C 1
ATOM 1371 O O . GLU B 1 35 ? 17.453 8.156 -1.893 1 91 35 GLU B O 1
ATOM 1376 N N . MET B 1 36 ? 16.078 8.078 -0.148 1 93.88 36 MET B N 1
ATOM 1377 C CA . MET B 1 36 ? 15.359 9.281 -0.537 1 93.88 36 MET B CA 1
ATOM 1378 C C . MET B 1 36 ? 15.633 10.422 0.442 1 93.88 36 MET B C 1
ATOM 1380 O O . MET B 1 36 ? 14.773 11.273 0.672 1 93.88 36 MET B O 1
ATOM 1384 N N . ASN B 1 37 ? 16.719 10.312 1.098 1 93.69 37 ASN B N 1
ATOM 1385 C CA . ASN B 1 37 ? 17.297 11.344 1.959 1 93.69 37 ASN B CA 1
ATOM 1386 C C . ASN B 1 37 ? 16.484 11.516 3.244 1 93.69 37 ASN B C 1
ATOM 1388 O O . ASN B 1 37 ? 16.328 12.633 3.73 1 93.69 37 ASN B O 1
ATOM 1392 N N . GLY B 1 38 ? 15.945 10.414 3.727 1 95.75 38 GLY B N 1
ATOM 1393 C CA . GLY B 1 38 ? 15.281 10.422 5.02 1 95.75 38 GLY B CA 1
ATOM 1394 C C . GLY B 1 38 ? 16.047 9.68 6.09 1 95.75 38 GLY B C 1
ATOM 1395 O O . GLY B 1 38 ? 17.141 9.164 5.832 1 95.75 38 GLY B O 1
ATOM 1396 N N . PRO B 1 39 ? 15.5 9.594 7.328 1 96.81 39 PRO B N 1
ATOM 1397 C CA . PRO B 1 39 ? 16.141 8.914 8.453 1 96.81 39 PRO B CA 1
ATOM 1398 C C . PRO B 1 39 ? 16.312 7.414 8.219 1 96.81 39 PRO B C 1
ATOM 1400 O O . PRO B 1 39 ? 17.234 6.797 8.766 1 96.81 39 PRO B O 1
ATOM 1403 N N . GLY B 1 40 ? 15.445 6.801 7.516 1 97.06 40 GLY B N 1
ATOM 1404 C CA . GLY B 1 40 ? 15.547 5.387 7.207 1 97.06 40 GLY B CA 1
ATOM 1405 C C . GLY B 1 40 ? 15.172 4.492 8.375 1 97.06 40 GLY B C 1
ATOM 1406 O O . GLY B 1 40 ? 15.516 3.307 8.391 1 97.06 40 GLY B O 1
ATOM 1407 N N . GLN B 1 41 ? 14.508 5.074 9.367 1 97.19 41 GLN B N 1
ATOM 1408 C CA . GLN B 1 41 ? 14.078 4.281 10.508 1 97.19 41 GLN B CA 1
ATOM 1409 C C . GLN B 1 41 ? 12.719 3.641 10.25 1 97.19 41 GLN B C 1
ATOM 1411 O O . GLN B 1 41 ? 11.773 4.316 9.836 1 97.19 41 GLN B O 1
ATOM 1416 N N . GLY B 1 42 ? 12.648 2.342 10.523 1 97.62 42 GLY B N 1
ATOM 1417 C CA . GLY B 1 42 ? 11.398 1.629 10.312 1 97.62 42 GLY B CA 1
ATOM 1418 C C . GLY B 1 42 ? 11.07 1.426 8.844 1 97.62 42 GLY B C 1
ATOM 1419 O O . GLY B 1 42 ? 11.969 1.328 8.008 1 97.62 42 GLY B O 1
ATOM 1420 N N . THR B 1 43 ? 9.812 1.23 8.547 1 98.25 43 THR B N 1
ATOM 1421 C CA . THR B 1 43 ? 9.375 1.044 7.172 1 98.25 43 THR B CA 1
ATOM 1422 C C . THR B 1 43 ? 8.922 2.369 6.562 1 98.25 43 THR B C 1
ATOM 1424 O O . THR B 1 43 ? 9.094 3.428 7.172 1 98.25 43 THR B O 1
ATOM 1427 N N . ASN B 1 44 ? 8.445 2.338 5.363 1 98.44 44 ASN B N 1
ATOM 1428 C CA . ASN B 1 44 ? 8.094 3.535 4.605 1 98.44 44 ASN B CA 1
ATOM 1429 C C . ASN B 1 44 ? 6.996 3.252 3.588 1 98.44 44 ASN B C 1
ATOM 1431 O O . ASN B 1 44 ? 6.605 2.1 3.391 1 98.44 44 ASN B O 1
ATOM 1435 N N . PRO B 1 45 ? 6.434 4.301 2.975 1 98.56 45 PRO B N 1
ATOM 1436 C CA . PRO B 1 45 ? 5.316 4.121 2.047 1 98.56 45 PRO B CA 1
ATOM 1437 C C . PRO B 1 45 ? 5.66 3.203 0.877 1 98.56 45 PRO B C 1
ATOM 1439 O O . PRO B 1 45 ? 4.812 2.434 0.42 1 98.56 45 PRO B O 1
ATOM 1442 N N . ASP B 1 46 ? 6.875 3.25 0.335 1 98.62 46 ASP B N 1
ATOM 1443 C CA . ASP B 1 46 ? 7.293 2.484 -0.836 1 98.62 46 ASP B CA 1
ATOM 1444 C C . ASP B 1 46 ? 7.285 0.986 -0.544 1 98.62 46 ASP B C 1
ATOM 1446 O O . ASP B 1 46 ? 6.723 0.202 -1.309 1 98.62 46 ASP B O 1
ATOM 1450 N N . GLU B 1 47 ? 7.879 0.677 0.603 1 98.62 47 GLU B N 1
ATOM 1451 C CA . GLU B 1 47 ? 7.898 -0.713 1.047 1 98.62 47 GLU B CA 1
ATOM 1452 C C . GLU B 1 47 ? 6.48 -1.239 1.268 1 98.62 47 GLU B C 1
ATOM 1454 O O . GLU B 1 47 ? 6.16 -2.361 0.867 1 98.62 47 GLU B O 1
ATOM 1459 N N . MET B 1 48 ? 5.648 -0.428 1.828 1 98.81 48 MET B N 1
ATOM 1460 C CA . MET B 1 48 ? 4.301 -0.881 2.162 1 98.81 48 MET B CA 1
ATOM 1461 C C . MET B 1 48 ? 3.449 -1.025 0.907 1 98.81 48 MET B C 1
ATOM 1463 O O . MET B 1 48 ? 2.658 -1.963 0.793 1 98.81 48 MET B O 1
ATOM 1467 N N . LEU B 1 49 ? 3.576 -0.114 -0.08 1 98.88 49 LEU B N 1
ATOM 1468 C CA . LEU B 1 49 ? 2.828 -0.279 -1.322 1 98.88 49 LEU B CA 1
ATOM 1469 C C . LEU B 1 49 ? 3.307 -1.511 -2.084 1 98.88 49 LEU B C 1
ATOM 1471 O O . LEU B 1 49 ? 2.492 -2.281 -2.602 1 98.88 49 LEU B O 1
ATOM 1475 N N . LEU B 1 50 ? 4.641 -1.672 -2.16 1 98.88 50 LEU B N 1
ATOM 1476 C CA . LEU B 1 50 ? 5.184 -2.871 -2.787 1 98.88 50 LEU B CA 1
ATOM 1477 C C . LEU B 1 50 ? 4.691 -4.129 -2.078 1 98.88 50 LEU B C 1
ATOM 1479 O O . LEU B 1 50 ? 4.324 -5.109 -2.727 1 98.88 50 LEU B O 1
ATOM 1483 N N . GLY B 1 51 ? 4.668 -4.102 -0.758 1 98.81 51 GLY B N 1
ATOM 1484 C CA . GLY B 1 51 ? 4.137 -5.211 0.019 1 98.81 51 GLY B CA 1
ATOM 1485 C C . GLY B 1 51 ? 2.684 -5.52 -0.295 1 98.81 51 GLY B C 1
ATOM 1486 O O . GLY B 1 51 ? 2.311 -6.684 -0.448 1 98.81 51 GLY B O 1
ATOM 1487 N N . ALA B 1 52 ? 1.89 -4.473 -0.338 1 98.88 52 ALA B N 1
ATOM 1488 C CA . ALA B 1 52 ? 0.473 -4.637 -0.655 1 98.88 52 ALA B CA 1
ATOM 1489 C C . ALA B 1 52 ? 0.288 -5.281 -2.025 1 98.88 52 ALA B C 1
ATOM 1491 O O . ALA B 1 52 ? -0.463 -6.25 -2.166 1 98.88 52 ALA B O 1
ATOM 1492 N N . ALA B 1 53 ? 1.03 -4.793 -3.029 1 98.88 53 ALA B N 1
ATOM 1493 C CA . ALA B 1 53 ? 0.906 -5.27 -4.406 1 98.88 53 ALA B CA 1
ATOM 1494 C C . ALA B 1 53 ? 1.364 -6.723 -4.523 1 98.88 53 ALA B C 1
ATOM 1496 O O . ALA B 1 53 ? 0.681 -7.547 -5.137 1 98.88 53 ALA B O 1
ATOM 1497 N N . ALA B 1 54 ? 2.482 -7.004 -3.922 1 98.88 54 ALA B N 1
ATOM 1498 C CA . ALA B 1 54 ? 3.045 -8.352 -4 1 98.88 54 ALA B CA 1
ATOM 1499 C C . ALA B 1 54 ? 2.137 -9.359 -3.311 1 98.88 54 ALA B C 1
ATOM 1501 O O . ALA B 1 54 ? 1.876 -10.438 -3.852 1 98.88 54 ALA B O 1
ATOM 1502 N N . THR B 1 55 ? 1.672 -9.039 -2.15 1 98.75 55 THR B N 1
ATOM 1503 C CA . THR B 1 55 ? 0.814 -9.938 -1.385 1 98.75 55 THR B CA 1
ATOM 1504 C C . THR B 1 55 ? -0.504 -10.18 -2.115 1 98.75 55 THR B C 1
ATOM 1506 O O . THR B 1 55 ? -0.978 -11.312 -2.191 1 98.75 55 THR B O 1
ATOM 1509 N N . CYS B 1 56 ? -1.064 -9.117 -2.584 1 98.69 56 CYS B N 1
ATOM 1510 C CA . CYS B 1 56 ? -2.312 -9.258 -3.326 1 98.69 56 CYS B CA 1
ATOM 1511 C C . CYS B 1 56 ? -2.129 -10.156 -4.539 1 98.69 56 CYS B C 1
ATOM 1513 O O . CYS B 1 56 ? -2.959 -11.031 -4.801 1 98.69 56 CYS B O 1
ATOM 1515 N N . PHE B 1 57 ? -1.055 -9.938 -5.277 1 98.88 57 PHE B N 1
ATOM 1516 C CA . PHE B 1 57 ? -0.744 -10.711 -6.469 1 98.88 57 PHE B CA 1
ATOM 1517 C C . PHE B 1 57 ? -0.574 -12.188 -6.125 1 98.88 57 PHE B C 1
ATOM 1519 O O . PHE B 1 57 ? -1.209 -13.055 -6.734 1 98.88 57 PHE B O 1
ATOM 1526 N N . VAL B 1 58 ? 0.227 -12.492 -5.125 1 98.88 58 VAL B N 1
ATOM 1527 C CA . VAL B 1 58 ? 0.585 -13.875 -4.855 1 98.88 58 VAL B CA 1
ATOM 1528 C C . VAL B 1 58 ? -0.637 -14.633 -4.344 1 98.88 58 VAL B C 1
ATOM 1530 O O . VAL B 1 58 ? -0.833 -15.805 -4.68 1 98.88 58 VAL B O 1
ATOM 1533 N N . ILE B 1 59 ? -1.456 -13.984 -3.564 1 98.5 59 ILE B N 1
ATOM 1534 C CA . ILE B 1 59 ? -2.678 -14.602 -3.066 1 98.5 59 ILE B CA 1
ATOM 1535 C C . ILE B 1 59 ? -3.619 -14.906 -4.23 1 98.5 59 ILE B C 1
ATOM 1537 O O . ILE B 1 59 ? -4.172 -16 -4.324 1 98.5 59 ILE B O 1
ATOM 1541 N N . THR B 1 60 ? -3.82 -13.898 -5.09 1 98.25 60 THR B N 1
ATOM 1542 C CA . THR B 1 60 ? -4.699 -14.07 -6.238 1 98.25 60 THR B CA 1
ATOM 1543 C C . THR B 1 60 ? -4.195 -15.195 -7.141 1 98.25 60 THR B C 1
ATOM 1545 O O . THR B 1 60 ? -4.977 -16.047 -7.582 1 98.25 60 THR B O 1
ATOM 1548 N N . TYR B 1 61 ? -2.881 -15.18 -7.367 1 98.69 61 TYR B N 1
ATOM 1549 C CA . TYR B 1 61 ? -2.27 -16.219 -8.195 1 98.69 61 TYR B CA 1
ATOM 1550 C C . TYR B 1 61 ? -2.482 -17.594 -7.59 1 98.69 61 TYR B C 1
ATOM 1552 O O . TYR B 1 61 ? -2.961 -18.516 -8.266 1 98.69 61 TYR B O 1
ATOM 1560 N N . ALA B 1 62 ? -2.229 -17.734 -6.328 1 98.44 62 ALA B N 1
ATOM 1561 C CA . ALA B 1 62 ? -2.393 -19.016 -5.629 1 98.44 62 ALA B CA 1
ATOM 1562 C C . ALA B 1 62 ? -3.846 -19.469 -5.668 1 98.44 62 ALA B C 1
ATOM 1564 O O . ALA B 1 62 ? -4.117 -20.656 -5.891 1 98.44 62 ALA B O 1
ATOM 1565 N N . ALA B 1 63 ? -4.715 -18.578 -5.469 1 97.62 63 ALA B N 1
ATOM 1566 C CA . ALA B 1 63 ? -6.141 -18.906 -5.477 1 97.62 63 ALA B CA 1
ATOM 1567 C C . ALA B 1 63 ? -6.582 -19.391 -6.855 1 97.62 63 ALA B C 1
ATOM 1569 O O . ALA B 1 63 ? -7.359 -20.344 -6.965 1 97.62 63 ALA B O 1
ATOM 1570 N N . MET B 1 64 ? -6.152 -18.734 -7.879 1 98.25 64 MET B N 1
ATOM 1571 C CA . MET B 1 64 ? -6.547 -19.094 -9.242 1 98.25 64 MET B CA 1
ATOM 1572 C C . MET B 1 64 ? -5.965 -20.438 -9.641 1 98.25 64 MET B C 1
ATOM 1574 O O . MET B 1 64 ? -6.629 -21.234 -10.305 1 98.25 64 MET B O 1
ATOM 1578 N N . LEU B 1 65 ? -4.715 -20.688 -9.258 1 98.25 65 LEU B N 1
ATOM 1579 C CA . LEU B 1 65 ? -4.133 -22.016 -9.5 1 98.25 65 LEU B CA 1
ATOM 1580 C C . LEU B 1 65 ? -4.949 -23.094 -8.812 1 98.25 65 LEU B C 1
ATOM 1582 O O . LEU B 1 65 ? -5.238 -24.141 -9.406 1 98.25 65 LEU B O 1
ATOM 1586 N N . GLU B 1 66 ? -5.309 -22.828 -7.598 1 97.69 66 GLU B N 1
ATOM 1587 C CA . GLU B 1 66 ? -6.117 -23.766 -6.828 1 97.69 66 GLU B CA 1
ATOM 1588 C C . GLU B 1 66 ? -7.457 -24.031 -7.508 1 97.69 66 GLU B C 1
ATOM 1590 O O . GLU B 1 66 ? -7.871 -25.188 -7.641 1 97.69 66 GLU B O 1
ATOM 1595 N N . ARG B 1 67 ? -8.094 -23.016 -7.906 1 97.12 67 ARG B N 1
ATOM 1596 C CA . ARG B 1 67 ? -9.391 -23.141 -8.57 1 97.12 67 ARG B CA 1
ATOM 1597 C C . ARG B 1 67 ? -9.273 -23.906 -9.875 1 97.12 67 ARG B C 1
ATOM 1599 O O . ARG B 1 67 ? -10.195 -24.625 -10.258 1 97.12 67 ARG B O 1
ATOM 1606 N N . ALA B 1 68 ? -8.148 -23.781 -10.531 1 97.56 68 ALA B N 1
ATOM 1607 C CA . ALA B 1 68 ? -7.895 -24.453 -11.812 1 97.56 68 ALA B CA 1
ATOM 1608 C C . ALA B 1 68 ? -7.398 -25.875 -11.594 1 97.56 68 ALA B C 1
ATOM 1610 O O . ALA B 1 68 ? -7.09 -26.578 -12.555 1 97.56 68 ALA B O 1
ATOM 1611 N N . ASN B 1 69 ? -7.234 -26.266 -10.32 1 97.38 69 ASN B N 1
ATOM 1612 C CA . ASN B 1 69 ? -6.75 -27.594 -9.953 1 97.38 69 ASN B CA 1
ATOM 1613 C C . ASN B 1 69 ? -5.332 -27.844 -10.453 1 97.38 69 ASN B C 1
ATOM 1615 O O . ASN B 1 69 ? -5.023 -28.922 -10.961 1 97.38 69 ASN B O 1
ATOM 1619 N N . ILE B 1 70 ? -4.605 -26.8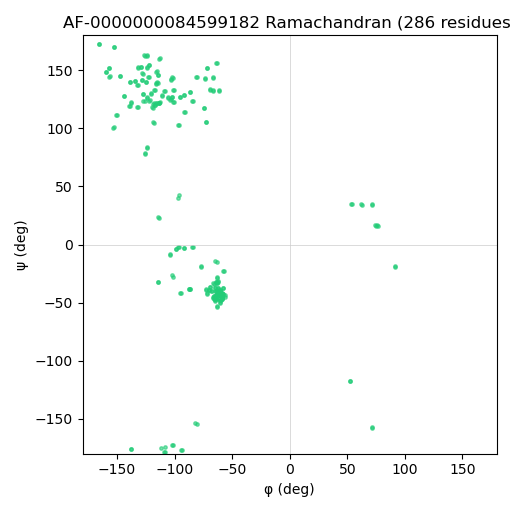12 -10.453 1 97.44 70 ILE B N 1
ATOM 1620 C CA . ILE B 1 70 ? -3.186 -26.922 -10.766 1 97.44 70 ILE B CA 1
ATOM 1621 C C . ILE B 1 70 ? -2.389 -27.141 -9.477 1 97.44 70 ILE B C 1
ATOM 1623 O O . ILE B 1 70 ? -2.314 -26.234 -8.641 1 97.44 70 ILE B O 1
ATOM 1627 N N . GLU B 1 71 ? -1.775 -28.281 -9.32 1 94.88 71 GLU B N 1
ATOM 1628 C CA . GLU B 1 71 ? -1.037 -28.641 -8.109 1 94.88 71 GLU B CA 1
ATOM 1629 C C . GLU B 1 71 ? 0.387 -28.094 -8.156 1 94.88 71 GLU B C 1
ATOM 1631 O O . GLU B 1 71 ? 1.141 -28.391 -9.086 1 94.88 71 GLU B O 1
ATOM 1636 N N . LYS B 1 72 ? 0.72 -27.312 -7.145 1 95.31 72 LYS B N 1
ATOM 1637 C CA . LYS B 1 72 ? 2.072 -26.781 -7.066 1 95.31 72 LYS B CA 1
ATOM 1638 C C . LYS B 1 72 ? 2.809 -27.312 -5.84 1 95.31 72 LYS B C 1
ATOM 1640 O O . LYS B 1 72 ? 2.188 -27.594 -4.812 1 95.31 72 LYS B O 1
ATOM 1645 N N . VAL B 1 73 ? 4.094 -27.422 -6.039 1 96.06 73 VAL B N 1
ATOM 1646 C CA . VAL B 1 73 ? 4.992 -27.828 -4.965 1 96.06 73 VAL B CA 1
ATOM 1647 C C . VAL B 1 73 ? 5.426 -26.609 -4.152 1 96.06 73 VAL B C 1
ATOM 1649 O O . VAL B 1 73 ? 5.562 -26.688 -2.93 1 96.06 73 VAL B O 1
ATOM 1652 N N . SER B 1 74 ? 5.625 -25.562 -4.895 1 97.56 74 SER B N 1
ATOM 1653 C CA . SER B 1 74 ? 6.078 -24.328 -4.246 1 97.56 74 SER B CA 1
ATOM 1654 C C . SER B 1 74 ? 5.723 -23.109 -5.078 1 97.56 74 SER B C 1
ATOM 1656 O O . SER B 1 74 ? 5.523 -23.203 -6.293 1 97.56 74 SER B O 1
ATOM 1658 N N . LEU B 1 75 ? 5.559 -22.094 -4.418 1 98.5 75 LEU B N 1
ATOM 1659 C CA . LEU B 1 75 ? 5.355 -20.781 -5.023 1 98.5 75 LEU B CA 1
ATOM 1660 C C . LEU B 1 75 ? 6.125 -19.703 -4.262 1 98.5 75 LEU B C 1
ATOM 1662 O O . LEU B 1 75 ? 5.883 -19.5 -3.072 1 98.5 75 LEU B O 1
ATOM 1666 N N . THR B 1 76 ? 7.039 -19.047 -4.934 1 98.81 76 THR B N 1
ATOM 1667 C CA . THR B 1 76 ? 7.773 -17.906 -4.398 1 98.81 76 THR B CA 1
ATOM 1668 C C . THR B 1 76 ? 7.617 -16.688 -5.312 1 98.81 76 THR B C 1
ATOM 1670 O O . THR B 1 76 ? 7.188 -16.828 -6.461 1 98.81 76 THR B O 1
ATOM 1673 N N . LEU B 1 77 ? 7.914 -15.562 -4.777 1 98.88 77 LEU B N 1
ATOM 1674 C CA . LEU B 1 77 ? 7.754 -14.32 -5.527 1 98.88 77 LEU B CA 1
ATOM 1675 C C . LEU B 1 77 ? 8.867 -13.336 -5.191 1 98.88 77 LEU B C 1
ATOM 1677 O O . LEU B 1 77 ? 9.203 -13.141 -4.016 1 98.88 77 LEU B O 1
ATOM 1681 N N . SER B 1 78 ? 9.508 -12.844 -6.18 1 98.88 78 SER B N 1
ATOM 1682 C CA . SER B 1 78 ? 10.32 -11.641 -6.09 1 98.88 78 SER B CA 1
ATOM 1683 C C . SER B 1 78 ? 9.664 -10.461 -6.809 1 98.88 78 SER B C 1
ATOM 1685 O O . SER B 1 78 ? 9.148 -10.617 -7.918 1 98.88 78 SER B O 1
ATOM 1687 N N . SER B 1 79 ? 9.625 -9.352 -6.129 1 98.94 79 SER B N 1
ATOM 1688 C CA . SER B 1 79 ? 9.055 -8.164 -6.75 1 98.94 79 SER B CA 1
ATOM 1689 C C . SER B 1 79 ? 9.992 -6.969 -6.621 1 98.94 79 SER B C 1
ATOM 1691 O O . SER B 1 79 ? 10.82 -6.918 -5.707 1 98.94 79 SER B O 1
ATOM 1693 N N . GLU B 1 80 ? 9.859 -6.086 -7.562 1 98.88 80 GLU B N 1
ATOM 1694 C CA . GLU B 1 80 ? 10.641 -4.859 -7.625 1 98.88 80 GLU B CA 1
ATOM 1695 C C . GLU B 1 80 ? 9.75 -3.645 -7.883 1 98.88 80 GLU B C 1
ATOM 1697 O O . GLU B 1 80 ? 8.828 -3.709 -8.688 1 98.88 80 GLU B O 1
ATOM 1702 N N . ALA B 1 81 ? 10.023 -2.566 -7.172 1 98.81 81 ALA B N 1
ATOM 1703 C CA . ALA B 1 81 ? 9.367 -1.284 -7.418 1 98.81 81 ALA B CA 1
ATOM 1704 C C . ALA B 1 81 ? 10.367 -0.24 -7.898 1 98.81 81 ALA B C 1
ATOM 1706 O O . ALA B 1 81 ? 11.516 -0.212 -7.445 1 98.81 81 ALA B O 1
ATOM 1707 N N . LYS B 1 82 ? 10 0.532 -8.812 1 98.75 82 LYS B N 1
ATOM 1708 C CA . LYS B 1 82 ? 10.781 1.663 -9.305 1 98.75 82 LYS B CA 1
ATOM 1709 C C . LYS B 1 82 ? 10.094 2.986 -8.984 1 98.75 82 LYS B C 1
ATOM 1711 O O . LYS B 1 82 ? 8.961 3.225 -9.406 1 98.75 82 LYS B O 1
ATOM 1716 N N . VAL B 1 83 ? 10.773 3.826 -8.273 1 98.62 83 VAL B N 1
ATOM 1717 C CA . VAL B 1 83 ? 10.281 5.152 -7.914 1 98.62 83 VAL B CA 1
ATOM 1718 C C . VAL B 1 83 ? 11.195 6.223 -8.508 1 98.62 83 VAL B C 1
ATOM 1720 O O . VAL B 1 83 ? 12.398 6.246 -8.219 1 98.62 83 VAL B O 1
ATOM 1723 N N . ASP B 1 84 ? 10.57 7.059 -9.305 1 98 84 ASP B N 1
ATOM 1724 C CA . ASP B 1 84 ? 11.312 8.133 -9.953 1 98 84 ASP B CA 1
ATOM 1725 C C . ASP B 1 84 ? 11.289 9.406 -9.109 1 98 84 ASP B C 1
ATOM 1727 O O . ASP B 1 84 ? 10.227 9.82 -8.633 1 98 84 ASP B O 1
ATOM 1731 N N . VAL B 1 85 ? 12.461 9.961 -8.859 1 95.19 85 VAL B N 1
ATOM 1732 C CA . VAL B 1 85 ? 12.555 11.25 -8.18 1 95.19 85 VAL B CA 1
ATOM 1733 C C . VAL B 1 85 ? 13.234 12.266 -9.102 1 95.19 85 VAL B C 1
ATOM 1735 O O . VAL B 1 85 ? 14.422 12.156 -9.391 1 95.19 85 VAL B O 1
ATOM 1738 N N . THR B 1 86 ? 12.461 13.148 -9.633 1 93.56 86 THR B N 1
ATOM 1739 C CA . THR B 1 86 ? 12.945 14.227 -10.492 1 93.56 86 THR B CA 1
ATOM 1740 C C . THR B 1 86 ? 12.453 15.578 -9.992 1 93.56 86 THR B C 1
ATOM 1742 O O . T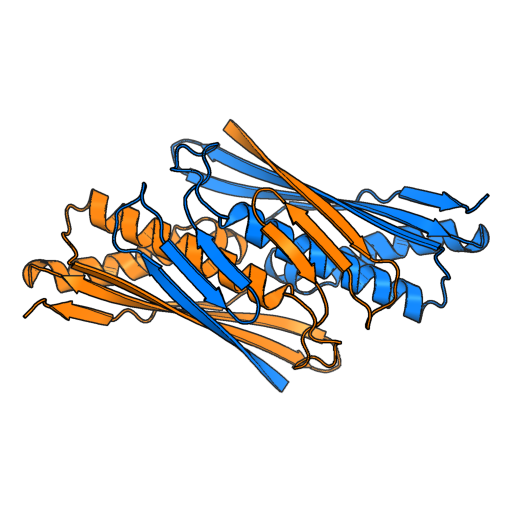HR B 1 86 ? 11.25 15.789 -9.812 1 93.56 86 THR B O 1
ATOM 1745 N N . ASN B 1 87 ? 13.352 16.5 -9.719 1 91.38 87 ASN B N 1
ATOM 1746 C CA . ASN B 1 87 ? 13.016 17.828 -9.227 1 91.38 87 ASN B CA 1
ATOM 1747 C C . ASN B 1 87 ? 12.148 17.75 -7.973 1 91.38 87 ASN B C 1
ATOM 1749 O O . ASN B 1 87 ? 11.125 18.438 -7.887 1 91.38 87 ASN B O 1
ATOM 1753 N N . ASN B 1 88 ? 12.344 16.828 -7.184 1 87.81 88 ASN B N 1
ATOM 1754 C CA . ASN B 1 88 ? 11.695 16.625 -5.887 1 87.81 88 ASN B CA 1
ATOM 1755 C C . ASN B 1 88 ? 10.258 16.156 -6.043 1 87.81 88 ASN B C 1
ATOM 1757 O O . ASN B 1 88 ? 9.445 16.312 -5.129 1 87.81 88 ASN B O 1
ATOM 1761 N N . VAL B 1 89 ? 10.039 15.703 -7.281 1 92.38 89 VAL B N 1
ATOM 1762 C CA . VAL B 1 89 ? 8.742 15.078 -7.52 1 92.38 89 VAL B CA 1
ATOM 1763 C C . VAL B 1 89 ? 8.891 13.562 -7.504 1 92.38 89 VAL B C 1
ATOM 1765 O O . VAL B 1 89 ? 9.703 13 -8.25 1 92.38 89 VAL B O 1
ATOM 1768 N N . PHE B 1 90 ? 8.133 12.938 -6.629 1 95.88 90 PHE B N 1
ATOM 1769 C CA . PHE B 1 90 ? 8.172 11.492 -6.465 1 95.88 90 PHE B CA 1
ATOM 1770 C C . PHE B 1 90 ? 7.074 10.82 -7.281 1 95.88 90 PHE B C 1
ATOM 1772 O O . PHE B 1 90 ? 5.91 11.227 -7.211 1 95.88 90 PHE B O 1
ATOM 1779 N N . THR B 1 91 ? 7.469 9.875 -8.078 1 97.69 91 THR B N 1
ATOM 1780 C CA . THR B 1 91 ? 6.488 9.141 -8.875 1 97.69 91 THR B CA 1
ATOM 1781 C C . THR B 1 91 ? 6.723 7.641 -8.773 1 97.69 91 THR B C 1
ATOM 1783 O O . THR B 1 91 ? 7.805 7.148 -9.102 1 97.69 91 THR B O 1
ATOM 1786 N N . PHE B 1 92 ? 5.715 6.941 -8.242 1 98.62 92 PHE B N 1
ATOM 1787 C CA . PHE B 1 92 ? 5.758 5.484 -8.25 1 98.62 92 PHE B CA 1
ATOM 1788 C C . PHE B 1 92 ? 5.516 4.941 -9.648 1 98.62 92 PHE B C 1
ATOM 1790 O O . PHE B 1 92 ? 4.371 4.852 -10.102 1 98.62 92 PHE B O 1
ATOM 1797 N N . LYS B 1 93 ? 6.523 4.445 -10.352 1 98.62 93 LYS B N 1
ATOM 1798 C CA . LYS B 1 93 ? 6.457 4.262 -11.797 1 98.62 93 LYS B CA 1
ATOM 1799 C C . LYS B 1 93 ? 6.043 2.836 -12.148 1 98.62 93 LYS B C 1
ATOM 1801 O O . LYS B 1 93 ? 5.266 2.623 -13.086 1 98.62 93 LYS B O 1
ATOM 1806 N N . GLU B 1 94 ? 6.625 1.923 -11.383 1 98.88 94 GLU B N 1
ATOM 1807 C CA . GLU B 1 94 ? 6.527 0.563 -11.906 1 98.88 94 GLU B CA 1
ATOM 1808 C C . GLU B 1 94 ? 6.672 -0.468 -10.789 1 98.88 94 GLU B C 1
ATOM 1810 O O . GLU B 1 94 ? 7.445 -0.271 -9.844 1 98.88 94 GLU B O 1
ATOM 1815 N N . ILE B 1 95 ? 5.934 -1.551 -10.922 1 98.94 95 ILE B N 1
ATOM 1816 C CA . ILE B 1 95 ? 6.113 -2.75 -10.109 1 98.94 95 ILE B CA 1
ATOM 1817 C C . ILE B 1 95 ? 6.266 -3.969 -11.016 1 98.94 95 ILE B C 1
ATOM 1819 O O . ILE B 1 95 ? 5.473 -4.164 -11.938 1 98.94 95 ILE B O 1
ATOM 1823 N N . ILE B 1 96 ? 7.262 -4.73 -10.781 1 98.94 96 ILE B N 1
ATOM 1824 C CA . ILE B 1 96 ? 7.512 -5.961 -11.523 1 98.94 96 ILE B CA 1
ATOM 1825 C C . ILE B 1 96 ? 7.406 -7.16 -10.586 1 98.94 96 ILE B C 1
ATOM 1827 O O . ILE B 1 96 ? 8.125 -7.238 -9.586 1 98.94 96 ILE B O 1
ATOM 1831 N N . HIS B 1 97 ? 6.523 -8.055 -10.93 1 98.94 97 HIS B N 1
ATOM 1832 C CA . HIS B 1 97 ? 6.395 -9.305 -10.195 1 98.94 97 HIS B CA 1
ATOM 1833 C C . HIS B 1 97 ? 7.078 -10.453 -10.938 1 98.94 97 HIS B C 1
ATOM 1835 O O . HIS B 1 97 ? 6.828 -10.664 -12.125 1 98.94 97 HIS B O 1
ATOM 1841 N N . ARG B 1 98 ? 7.883 -11.242 -10.211 1 98.94 98 ARG B N 1
ATOM 1842 C CA . ARG B 1 98 ? 8.547 -12.414 -10.766 1 98.94 98 ARG B CA 1
ATOM 1843 C C . ARG B 1 98 ? 8.234 -13.656 -9.938 1 98.94 98 ARG B C 1
ATOM 1845 O O . ARG B 1 98 ? 9.102 -14.164 -9.211 1 98.94 98 ARG B O 1
ATOM 1852 N N . PRO B 1 99 ? 7.059 -14.18 -10.164 1 98.88 99 PRO B N 1
ATOM 1853 C CA . PRO B 1 99 ? 6.73 -15.422 -9.461 1 98.88 99 PRO B CA 1
ATOM 1854 C C . PRO B 1 99 ? 7.469 -16.641 -10.023 1 98.88 99 PRO B C 1
ATOM 1856 O O . PRO B 1 99 ? 7.672 -16.734 -11.234 1 98.88 99 PRO B O 1
ATOM 1859 N N . THR B 1 100 ? 7.828 -17.469 -9.102 1 98.81 100 THR B N 1
ATOM 1860 C CA . THR B 1 100 ? 8.344 -18.781 -9.453 1 98.81 100 THR B CA 1
ATOM 1861 C C . THR B 1 100 ? 7.453 -19.891 -8.883 1 98.81 100 THR B C 1
ATOM 1863 O O . THR B 1 100 ? 7.324 -20.016 -7.664 1 98.81 100 THR B O 1
ATOM 1866 N N . VAL B 1 101 ? 6.895 -20.641 -9.805 1 98.44 101 VAL B N 1
ATOM 1867 C CA . VAL B 1 101 ? 6.035 -21.734 -9.359 1 98.44 101 VAL B CA 1
ATOM 1868 C C . VAL B 1 101 ? 6.633 -23.078 -9.805 1 98.44 101 VAL B C 1
ATOM 1870 O O . VAL B 1 101 ? 7.137 -23.203 -10.922 1 98.44 101 VAL B O 1
ATOM 1873 N N . THR B 1 102 ? 6.676 -24.016 -8.875 1 98.25 102 THR B N 1
ATOM 1874 C CA . THR B 1 102 ? 7.09 -25.391 -9.156 1 98.25 102 THR B CA 1
ATOM 1875 C C . THR B 1 102 ? 5.883 -26.312 -9.234 1 98.25 102 THR B C 1
ATOM 1877 O O . THR B 1 102 ? 5.125 -26.438 -8.266 1 98.25 102 THR B O 1
ATOM 1880 N N . LEU B 1 103 ? 5.801 -27 -10.352 1 97.62 103 LEU B N 1
ATOM 1881 C CA . LEU B 1 103 ? 4.605 -27.797 -10.609 1 97.62 103 LEU B CA 1
ATOM 1882 C C . LEU B 1 103 ? 4.938 -29.297 -10.609 1 97.62 103 LEU B C 1
ATOM 1884 O O . LEU B 1 103 ? 6.094 -29.672 -10.812 1 97.62 103 LEU B O 1
ATOM 1888 N N . LYS B 1 104 ? 3.91 -30 -10.422 1 93.12 104 LYS B N 1
ATOM 1889 C CA . LYS B 1 104 ? 4.047 -31.453 -10.484 1 93.12 104 LYS B CA 1
ATOM 1890 C C . LYS B 1 104 ? 3.875 -31.953 -11.914 1 93.12 104 LYS B C 1
ATOM 1892 O O . LYS B 1 104 ? 4.566 -32.875 -12.336 1 93.12 104 LYS B O 1
ATOM 1897 N N . LYS B 1 105 ? 3.002 -31.375 -12.609 1 95.44 105 LYS B N 1
ATOM 1898 C CA . LYS B 1 105 ? 2.633 -31.859 -13.938 1 95.44 105 LYS B CA 1
ATOM 1899 C C . LYS B 1 105 ? 3.1 -30.891 -15.023 1 95.44 105 LYS B C 1
ATOM 1901 O O . LYS B 1 105 ? 2.74 -29.719 -15.016 1 95.44 105 LYS B O 1
ATOM 1906 N N . GLN B 1 106 ? 3.74 -31.375 -15.922 1 94.31 106 GLN B N 1
ATOM 1907 C CA . GLN B 1 106 ? 4.23 -30.594 -17.047 1 94.31 106 GLN B CA 1
ATOM 1908 C C . GLN B 1 106 ? 3.074 -30.016 -17.859 1 94.31 106 GLN B C 1
ATOM 1910 O O . GLN B 1 106 ? 3.174 -28.906 -18.391 1 94.31 106 GLN B O 1
ATOM 1915 N N . SER B 1 107 ? 2.062 -30.719 -17.906 1 94.56 107 SER B N 1
ATOM 1916 C CA . SER B 1 107 ? 0.921 -30.328 -18.719 1 94.56 107 SER B CA 1
ATOM 1917 C C . SER B 1 107 ? 0.301 -29.031 -18.234 1 94.56 107 SER B C 1
ATOM 1919 O O . SER B 1 107 ? -0.452 -28.375 -18.969 1 94.56 107 SER B O 1
ATOM 1921 N N . ASP B 1 108 ? 0.679 -28.641 -17 1 96.88 108 ASP B N 1
ATOM 1922 C CA . ASP B 1 108 ? 0.051 -27.469 -16.391 1 96.88 108 ASP B CA 1
ATOM 1923 C C . ASP B 1 108 ? 0.902 -26.219 -16.594 1 96.88 108 ASP B C 1
ATOM 1925 O O . ASP B 1 108 ? 0.488 -25.109 -16.234 1 96.88 108 ASP B O 1
ATOM 1929 N N . GLN B 1 109 ? 2.008 -26.297 -17.188 1 97.25 109 GLN B N 1
ATOM 1930 C CA . GLN B 1 109 ? 2.988 -25.219 -17.234 1 97.25 109 GLN B CA 1
ATOM 1931 C C . GLN B 1 109 ? 2.428 -24 -17.953 1 97.25 109 GLN B C 1
ATOM 1933 O O . GLN B 1 109 ? 2.477 -22.875 -17.422 1 97.25 109 GLN B O 1
ATOM 1938 N N . GLU B 1 110 ? 1.95 -24.234 -19.141 1 97.38 110 GLU B N 1
ATOM 1939 C CA . GLU B 1 110 ? 1.437 -23.125 -19.938 1 97.38 110 GLU B CA 1
ATOM 1940 C C . GLU B 1 110 ? 0.263 -22.438 -19.234 1 97.38 110 GLU B C 1
ATOM 1942 O O . GLU B 1 110 ? 0.167 -21.219 -19.234 1 97.38 110 GLU B O 1
ATOM 1947 N N . ARG B 1 111 ? -0.581 -23.234 -18.719 1 98.12 111 ARG B N 1
ATOM 1948 C CA . ARG B 1 111 ? -1.743 -22.703 -18.016 1 98.12 111 ARG B CA 1
ATOM 1949 C C . ARG B 1 111 ? -1.322 -21.891 -16.797 1 98.12 111 ARG B C 1
ATOM 1951 O O . ARG B 1 111 ? -1.88 -20.812 -16.531 1 98.12 111 ARG B O 1
ATOM 1958 N N . ALA B 1 112 ? -0.38 -22.391 -16.094 1 98.5 112 ALA B N 1
ATOM 1959 C CA . ALA B 1 112 ? 0.11 -21.688 -14.906 1 98.5 112 ALA B CA 1
ATOM 1960 C C . ALA B 1 112 ? 0.69 -20.328 -15.273 1 98.5 112 ALA B C 1
ATOM 1962 O O . ALA B 1 112 ? 0.511 -19.359 -14.547 1 98.5 112 ALA B O 1
ATOM 1963 N N . GLU B 1 113 ? 1.384 -20.266 -16.344 1 98.5 113 GLU B N 1
ATOM 1964 C CA . GLU B 1 113 ? 1.954 -19 -16.828 1 98.5 113 GLU B CA 1
ATOM 1965 C C . GLU B 1 113 ? 0.86 -18 -17.188 1 98.5 113 GLU B C 1
ATOM 1967 O O . GLU B 1 113 ? 0.94 -16.828 -16.828 1 98.5 113 GLU B O 1
ATOM 1972 N N . LYS B 1 114 ? -0.117 -18.469 -17.922 1 98.56 114 LYS B N 1
ATOM 1973 C CA . LYS B 1 114 ? -1.231 -17.609 -18.312 1 98.56 114 LYS B CA 1
ATOM 1974 C C . LYS B 1 114 ? -1.97 -17.078 -17.094 1 98.56 114 LYS B C 1
ATOM 1976 O O . LYS B 1 114 ? -2.354 -15.906 -17.047 1 98.56 114 LYS B O 1
ATOM 1981 N N . ILE B 1 115 ? -2.145 -17.891 -16.109 1 98.75 115 ILE B N 1
ATOM 1982 C CA . ILE B 1 115 ? -2.881 -17.531 -14.898 1 98.75 115 ILE B CA 1
ATOM 1983 C C . ILE B 1 115 ? -2.119 -16.453 -14.133 1 98.75 115 ILE B C 1
ATOM 1985 O O . ILE B 1 115 ? -2.727 -15.555 -13.539 1 98.75 115 ILE B O 1
ATOM 1989 N N . ALA B 1 116 ? -0.772 -16.484 -14.188 1 98.81 116 ALA B N 1
ATOM 1990 C CA . ALA B 1 116 ? 0.014 -15.445 -13.523 1 98.81 116 ALA B CA 1
ATOM 1991 C C . ALA B 1 116 ? -0.333 -14.062 -14.07 1 98.81 116 ALA B C 1
ATOM 1993 O O . ALA B 1 116 ? -0.521 -13.117 -13.305 1 98.81 116 ALA B O 1
ATOM 1994 N N . HIS B 1 117 ? -0.478 -13.977 -15.352 1 98.75 117 HIS B N 1
ATOM 1995 C CA . HIS B 1 117 ? -0.825 -12.703 -15.984 1 98.75 117 HIS B CA 1
ATOM 1996 C C . HIS B 1 117 ? -2.258 -12.297 -15.656 1 98.75 117 HIS B C 1
ATOM 1998 O O . HIS B 1 117 ? -2.537 -11.117 -15.43 1 98.75 117 HIS B O 1
ATOM 2004 N N . GLN B 1 118 ? -3.135 -13.234 -15.625 1 98.69 118 GLN B N 1
ATOM 2005 C CA . GLN B 1 118 ? -4.527 -12.969 -15.273 1 98.69 118 GLN B CA 1
ATOM 2006 C C . GLN B 1 118 ? -4.652 -12.492 -13.828 1 98.69 118 GLN B C 1
ATOM 2008 O O . GLN B 1 118 ? -5.473 -11.625 -13.523 1 98.69 118 GLN B O 1
ATOM 2013 N N . ALA B 1 119 ? -3.836 -13.07 -12.969 1 98.5 119 ALA B N 1
ATOM 2014 C CA . ALA B 1 119 ? -3.857 -12.719 -11.547 1 98.5 119 ALA B CA 1
ATOM 2015 C C . ALA B 1 119 ? -3.508 -11.242 -11.344 1 98.5 119 ALA B C 1
ATOM 2017 O O . ALA B 1 119 ? -4.156 -10.547 -10.562 1 98.5 119 ALA B O 1
ATOM 2018 N N . GLU B 1 120 ? -2.514 -10.797 -12.055 1 98.31 120 GLU B N 1
ATOM 2019 C CA . GLU B 1 120 ? -2.113 -9.398 -11.953 1 98.31 120 GLU B CA 1
ATOM 2020 C C . GLU B 1 120 ? -3.24 -8.469 -12.398 1 98.31 120 GLU B C 1
ATOM 2022 O O . GLU B 1 120 ? -3.479 -7.434 -11.773 1 98.31 120 GLU B O 1
ATOM 2027 N N . LYS B 1 121 ? -3.977 -8.812 -13.375 1 97 121 LYS B N 1
ATOM 2028 C CA . LYS B 1 121 ? -5.051 -7.98 -13.906 1 97 121 LYS B CA 1
ATOM 2029 C C . LYS B 1 121 ? -6.281 -8.023 -13.008 1 97 121 LYS B C 1
ATOM 2031 O O . LYS B 1 121 ? -7.113 -7.117 -13.039 1 97 121 LYS B O 1
ATOM 2036 N N . SER B 1 122 ? -6.277 -9.062 -12.203 1 96.88 122 SER B N 1
ATOM 2037 C CA . SER B 1 122 ? -7.512 -9.312 -11.461 1 96.88 122 SER B CA 1
ATOM 2038 C C . SER B 1 122 ? -7.402 -8.828 -10.023 1 96.88 122 SER B C 1
ATOM 2040 O O . SER B 1 122 ? -8.414 -8.562 -9.375 1 96.88 122 SER B O 1
ATOM 2042 N N . CYS B 1 123 ? -6.227 -8.812 -9.516 1 96.94 123 CYS B N 1
ATOM 2043 C CA . CYS B 1 123 ? -6.148 -8.539 -8.086 1 96.94 123 CYS B CA 1
ATOM 2044 C C . CYS B 1 123 ? -6.477 -7.078 -7.793 1 96.94 123 CYS B C 1
ATOM 2046 O O . CYS B 1 123 ? -6.23 -6.203 -8.625 1 96.94 123 CYS B O 1
ATOM 2048 N N . MET B 1 124 ? -6.98 -6.832 -6.629 1 98.06 124 MET B N 1
ATOM 2049 C CA . MET B 1 124 ? -7.586 -5.566 -6.223 1 98.06 124 MET B CA 1
ATOM 2050 C C . MET B 1 124 ? -6.551 -4.449 -6.215 1 98.06 124 MET B C 1
ATOM 2052 O O . MET B 1 124 ? -6.852 -3.316 -6.598 1 98.06 124 MET B O 1
ATOM 2056 N N . ILE B 1 125 ? -5.34 -4.75 -5.754 1 98.81 125 ILE B N 1
ATOM 2057 C CA . ILE B 1 125 ? -4.328 -3.709 -5.625 1 98.81 125 ILE B CA 1
ATOM 2058 C C . ILE B 1 125 ? -3.84 -3.289 -7.012 1 98.81 125 ILE B C 1
ATOM 2060 O O . ILE B 1 125 ? -3.65 -2.1 -7.273 1 98.81 125 ILE B O 1
ATOM 2064 N N . SER B 1 126 ? -3.629 -4.238 -7.91 1 98.5 126 SER B N 1
ATOM 2065 C CA . SER B 1 126 ? -3.281 -3.887 -9.281 1 98.5 126 SER B CA 1
ATOM 2066 C C . SER B 1 126 ? -4.352 -3.004 -9.914 1 98.5 126 SER B C 1
ATOM 2068 O O . SER B 1 126 ? -4.035 -2.035 -10.609 1 98.5 126 SER B O 1
ATOM 2070 N N . LYS B 1 127 ? -5.59 -3.326 -9.703 1 98.5 127 LYS B N 1
ATOM 2071 C CA . LYS B 1 127 ? -6.68 -2.512 -10.234 1 98.5 127 LYS B CA 1
ATOM 2072 C C . LYS B 1 127 ? -6.652 -1.106 -9.633 1 98.5 127 LYS B C 1
ATOM 2074 O O . LYS B 1 127 ? -6.934 -0.127 -10.328 1 98.5 127 LYS B O 1
ATOM 2079 N N . ALA B 1 128 ? -6.355 -1 -8.398 1 98.75 128 ALA B N 1
ATOM 2080 C CA . ALA B 1 128 ? -6.277 0.288 -7.715 1 98.75 128 ALA B CA 1
ATOM 2081 C C . ALA B 1 128 ? -5.168 1.154 -8.305 1 98.75 128 ALA B C 1
ATOM 2083 O O . ALA B 1 128 ? -5.254 2.385 -8.281 1 98.75 128 ALA B O 1
ATOM 2084 N N . LEU B 1 129 ? -4.121 0.528 -8.852 1 98.81 129 LEU B N 1
ATOM 2085 C CA . LEU B 1 129 ? -2.943 1.233 -9.344 1 98.81 129 LEU B CA 1
ATOM 2086 C C . LEU B 1 129 ? -3.016 1.419 -10.859 1 98.81 129 LEU B C 1
ATOM 2088 O O . LEU B 1 129 ? -2.172 2.1 -11.445 1 98.81 129 LEU B O 1
ATOM 2092 N N . ALA B 1 130 ? -4.051 0.855 -11.484 1 98.38 130 ALA B N 1
ATOM 2093 C CA . ALA B 1 130 ? -4.137 0.768 -12.938 1 98.38 130 ALA B CA 1
ATOM 2094 C C . ALA B 1 130 ? -4.152 2.156 -13.57 1 98.38 130 ALA B C 1
ATOM 2096 O O . ALA B 1 130 ? -4.883 3.043 -13.125 1 98.38 130 ALA B O 1
ATOM 2097 N N . GLY B 1 131 ? -3.297 2.35 -14.633 1 98.19 131 GLY B N 1
ATOM 2098 C CA . GLY B 1 131 ? -3.25 3.611 -15.352 1 98.19 131 GLY B CA 1
ATOM 2099 C C . GLY B 1 131 ? -2.217 4.574 -14.797 1 98.19 131 GLY B C 1
ATOM 2100 O O . GLY B 1 131 ? -1.792 5.504 -15.492 1 98.19 131 GLY B O 1
ATOM 2101 N N . ASN B 1 132 ? -1.763 4.387 -13.586 1 98.56 132 ASN B N 1
ATOM 2102 C CA . ASN B 1 132 ? -0.827 5.309 -12.953 1 98.56 132 ASN B CA 1
ATOM 2103 C C . ASN B 1 132 ? 0.527 4.648 -12.703 1 98.56 132 ASN B C 1
ATOM 2105 O O . ASN B 1 132 ? 1.557 5.324 -12.68 1 98.56 132 ASN B O 1
ATOM 2109 N N . VAL B 1 133 ? 0.503 3.338 -12.43 1 98.81 133 VAL B N 1
ATOM 2110 C CA . VAL B 1 133 ? 1.701 2.543 -12.18 1 98.81 133 VAL B CA 1
ATOM 2111 C C . VAL B 1 133 ? 1.792 1.409 -13.203 1 98.81 133 VAL B C 1
ATOM 2113 O O . VAL B 1 133 ? 0.806 0.713 -13.453 1 98.81 133 VAL B O 1
ATOM 2116 N N . ASN B 1 134 ? 2.92 1.257 -13.828 1 98.81 134 ASN B N 1
ATOM 2117 C CA . ASN B 1 134 ? 3.119 0.151 -14.766 1 98.81 134 ASN B CA 1
ATOM 2118 C C . ASN B 1 134 ? 3.305 -1.174 -14.031 1 98.81 134 ASN B C 1
ATOM 2120 O O . ASN B 1 134 ? 4.262 -1.341 -13.273 1 98.81 134 ASN B O 1
ATOM 2124 N N . MET B 1 135 ? 2.42 -2.055 -14.266 1 98.75 135 MET B N 1
ATOM 2125 C CA . MET B 1 135 ? 2.477 -3.375 -13.648 1 98.75 135 MET B CA 1
ATOM 2126 C C . MET B 1 135 ? 3.004 -4.418 -14.625 1 98.75 135 MET B C 1
ATOM 2128 O O . MET B 1 135 ? 2.463 -4.574 -15.719 1 98.75 135 MET B O 1
ATOM 2132 N N . VAL B 1 136 ? 4.031 -5.156 -14.219 1 98.81 136 VAL B N 1
ATOM 2133 C CA . VAL B 1 136 ? 4.66 -6.145 -15.094 1 98.81 136 VAL B CA 1
ATOM 2134 C C . VAL B 1 136 ? 4.738 -7.488 -14.375 1 98.81 136 VAL B C 1
ATOM 2136 O O . VAL B 1 136 ? 4.965 -7.543 -13.164 1 98.81 136 VAL B O 1
ATOM 2139 N N . VAL B 1 137 ? 4.504 -8.57 -15.125 1 98.88 137 VAL B N 1
ATOM 2140 C CA . VAL B 1 137 ? 4.645 -9.914 -14.586 1 98.88 137 VAL B CA 1
ATOM 2141 C C . VAL B 1 137 ? 5.633 -10.711 -15.445 1 98.88 137 VAL B C 1
ATOM 2143 O O . VAL B 1 137 ? 5.516 -10.742 -16.672 1 98.88 137 VAL B O 1
ATOM 2146 N N . GLU B 1 138 ? 6.617 -11.266 -14.797 1 98.88 138 GLU B N 1
ATOM 2147 C CA . GLU B 1 138 ? 7.602 -12.133 -15.422 1 98.88 138 GLU B CA 1
ATOM 2148 C C . GLU B 1 138 ? 7.652 -13.492 -14.734 1 98.88 138 GLU B C 1
ATOM 2150 O O . GLU B 1 138 ? 8.57 -13.766 -13.953 1 98.88 138 GLU B O 1
ATOM 2155 N N . PRO B 1 139 ? 6.773 -14.383 -15.109 1 98.75 139 PRO B N 1
ATOM 2156 C CA . PRO B 1 139 ? 6.648 -15.648 -14.391 1 98.75 139 PRO B CA 1
ATOM 2157 C C . PRO B 1 139 ? 7.691 -16.672 -14.82 1 98.75 139 PRO B C 1
ATOM 2159 O O . PRO B 1 139 ? 8.086 -16.719 -15.992 1 98.75 139 PRO B O 1
ATOM 2162 N N . VAL B 1 140 ? 8.125 -17.438 -13.867 1 98.38 140 VAL B N 1
ATOM 2163 C CA . VAL B 1 140 ? 8.953 -18.625 -14.094 1 98.38 140 VAL B CA 1
ATOM 2164 C C . VAL B 1 140 ? 8.203 -19.875 -13.617 1 98.38 140 VAL B C 1
ATOM 2166 O O . VAL B 1 140 ? 7.84 -19.969 -12.445 1 98.38 140 VAL B O 1
ATOM 2169 N N . VAL B 1 141 ? 7.98 -20.75 -14.523 1 98.12 141 VAL B N 1
ATOM 2170 C CA . VAL B 1 141 ? 7.32 -22.016 -14.188 1 98.12 141 VAL B CA 1
ATOM 2171 C C . VAL B 1 141 ? 8.297 -23.172 -14.367 1 98.12 141 VAL B C 1
ATOM 2173 O O . VAL B 1 141 ? 8.859 -23.359 -15.445 1 98.12 141 VAL B O 1
ATOM 2176 N N . GLN B 1 142 ? 8.461 -23.859 -13.297 1 97.5 142 GLN B N 1
ATOM 2177 C CA . GLN B 1 142 ? 9.391 -24.984 -13.352 1 97.5 142 GLN B CA 1
ATOM 2178 C C . GLN B 1 142 ? 8.719 -26.281 -12.875 1 97.5 142 GLN B C 1
ATOM 2180 O O . GLN B 1 142 ? 7.641 -26.234 -12.273 1 97.5 142 GLN B O 1
ATOM 2185 N N . LEU B 1 143 ? 9.406 -27.453 -13.242 1 96 143 LEU B N 1
ATOM 2186 C CA . LEU B 1 143 ? 8.859 -28.766 -12.875 1 96 143 LEU B CA 1
ATOM 2187 C C . LEU B 1 143 ? 9.617 -29.359 -11.695 1 96 143 LEU B C 1
ATOM 2189 O O . LEU B 1 143 ? 10.836 -29.172 -11.57 1 96 143 LEU B O 1
ATOM 2193 N N . SER B 1 144 ? 8.797 -29.984 -10.859 1 90.75 144 SER B N 1
ATOM 2194 C CA . SER B 1 144 ? 9.422 -30.703 -9.75 1 90.75 144 SER B CA 1
ATOM 2195 C C . SER B 1 144 ? 10.242 -31.891 -10.25 1 90.75 144 SER B C 1
ATOM 2197 O O . SER B 1 144 ? 9.859 -32.562 -11.219 1 90.75 144 SER B O 1
ATOM 2199 N N . ASN B 1 145 ? 11.539 -32.094 -9.797 1 80.31 145 ASN B N 1
ATOM 2200 C CA . ASN B 1 145 ? 12.367 -33.219 -10.18 1 80.31 145 ASN B CA 1
ATOM 2201 C C . ASN B 1 145 ? 11.75 -34.531 -9.719 1 80.31 145 ASN B C 1
ATOM 2203 O O . ASN B 1 145 ? 11.078 -34.594 -8.688 1 80.31 145 ASN B O 1
#

pLDDT: mean 97.35, std 2.44, range [80.31, 98.94]

InterPro domains:
  IPR003718 OsmC/Ohr conserved domain [PF02566] (38-136)
  IPR015946 K homology domain-like, alpha/beta [G3DSA:3.30.300.20] (6-140)
  IPR019905 Peroxiredoxin OsmC-like protein, Firmicutes [TIGR03563] (3-135)
  IPR036102 OsmC/Ohr superfamily [SSF82784] (1-138)
  IPR052707 OsmC/Ohr Peroxiredoxin [PTHR42830] (4-140)

Sequence (290 aa):
MVHHFYLECSWNGGRNSTGVIKTGALESTISIPREMNGPGQGTNPDEMLLGAAATCFVITYAAMLERANIEKVSLTLSSEAKVDVTNNVFTFKEIIHRPTVTLKKQSDQERAEKIAHQAEKSCMISKALAGNVNMVVEPVVQLSNMVHHFYLECSWNGGRNSTGVIKTGALESTISIPREMNGPGQGTNPDEMLLGAAATCFVITYAAMLERANIEKVSLTLSSEAKVDVTNNVFTFKEIIHRPTVTLKKQSDQERAEKIAHQAEKSCMISKALAGNVNMVVEPVVQLSN

Solvent-accessible surface area (backbone atoms only — not comparable to full-atom values): 14291 Å² total; per-residue (Å²): 89,77,45,78,47,58,35,42,35,42,42,58,47,46,53,74,29,59,32,39,40,41,26,89,68,45,67,45,43,26,23,39,44,50,94,73,76,24,69,42,46,52,33,34,35,67,52,24,40,50,48,12,40,51,47,32,31,53,42,38,31,28,30,51,36,48,75,68,68,52,64,58,76,36,32,37,34,39,34,39,33,38,32,37,41,55,95,88,40,60,40,53,46,32,38,39,39,36,36,38,37,26,22,72,51,74,88,45,44,66,57,54,51,54,42,47,53,51,16,47,68,62,20,40,52,45,50,29,25,52,93,48,32,49,76,43,75,52,72,44,76,44,72,60,132,88,77,45,78,45,58,35,41,34,41,41,59,47,47,54,74,31,58,30,39,40,41,26,88,68,44,67,42,44,27,22,38,44,50,93,74,75,24,69,42,46,52,33,35,36,66,51,25,39,50,48,11,42,51,48,33,31,52,42,39,32,28,29,52,36,48,74,68,68,50,64,58,77,36,31,37,34,40,35,39,36,39,33,38,42,54,96,88,40,60,38,54,45,33,40,39,39,36,37,36,37,28,22,73,51,74,88,45,44,66,59,54,51,54,43,49,54,50,16,48,71,62,20,39,51,46,51,30,24,53,92,49,33,48,77,44,76,53,74,44,74,44,72,60,130